Protein AF-A0ABD0QZE1-F1 (afdb_monomer)

Secondary structure (DSSP, 8-state):
------------TTTTSTTHHHHHHHHHHHHHHHHHHHHHHHHHHHHHHHHT-STTEEEE----SS-TTSEEEE-SS---SSS------TT-TT--HHHHHHHHHHHHHHHHHHHHHHHHHHHHHTS-HHHHHHHHHHHHHHHHHHHHHHHHHHHHHHHTTPPP---GGG---SS-SEEEE-HHHHHHHHH-

Foldseek 3Di:
DDDDDDPPPPDDPPVPPPPPVVVVVVVVVVVVLVVLLVLLLQLLVLLLVLQADQFQKKFQADDDPPDRPRIDTHHQHYPPDDDPDDDDDLPDPLDDPLSNLSNVLSVVLNVLLVVLVVLQVVVVVVVNVVVSSVSSSVSSVSSLVSLLSSLVVSVVCQVVQPFGCDDVVVVGHRHGPHMDGGPSSVSSVVSD

Mean predicted aligned error: 11.28 Å

InterPro domains:
  IPR006187 Claudin [PTHR12002] (31-190)

Structure (mmCIF, N/CA/C/O backbone):
data_AF-A0ABD0QZE1-F1
#
_entry.id   AF-A0ABD0QZE1-F1
#
loop_
_atom_site.group_PDB
_atom_site.id
_atom_site.type_symbol
_atom_site.label_atom_id
_atom_site.label_alt_id
_atom_site.label_comp_id
_atom_site.label_asym_id
_atom_site.label_entity_id
_atom_site.label_seq_id
_atom_site.pdbx_PDB_ins_code
_atom_site.Cartn_x
_atom_site.Cartn_y
_atom_site.Cartn_z
_atom_site.occupancy
_atom_site.B_iso_or_equiv
_atom_site.auth_seq_id
_atom_site.auth_comp_id
_atom_site.auth_asym_id
_atom_site.auth_atom_id
_atom_site.pdbx_PDB_model_num
ATOM 1 N N . MET A 1 1 ? 26.764 -14.900 -79.844 1.00 42.25 1 MET A N 1
ATOM 2 C CA . MET A 1 1 ? 27.610 -16.113 -79.789 1.00 42.25 1 MET A CA 1
ATOM 3 C C . MET A 1 1 ? 28.916 -15.641 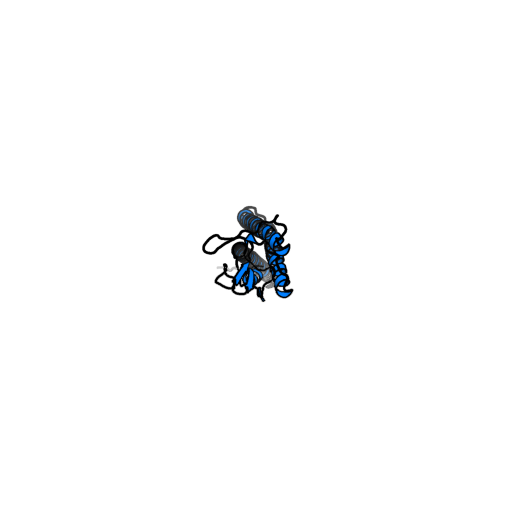-79.173 1.00 42.25 1 MET A C 1
ATOM 5 O O . MET A 1 1 ? 29.541 -14.798 -79.789 1.00 42.25 1 MET A O 1
ATOM 9 N N . THR A 1 2 ? 29.262 -15.891 -77.914 1.00 37.50 2 THR A N 1
ATOM 10 C CA . THR A 1 2 ? 29.256 -17.130 -77.110 1.00 37.50 2 THR A CA 1
ATOM 11 C C . THR A 1 2 ? 29.353 -16.735 -75.622 1.00 37.50 2 THR A C 1
ATOM 13 O O . THR A 1 2 ? 30.141 -15.861 -75.290 1.00 37.50 2 THR A O 1
ATOM 16 N N . ALA A 1 3 ? 28.403 -17.165 -74.789 1.00 35.78 3 ALA A N 1
ATOM 17 C CA . ALA A 1 3 ? 28.548 -18.194 -73.742 1.00 35.78 3 ALA A CA 1
ATOM 18 C C . ALA A 1 3 ? 29.264 -17.731 -72.448 1.00 35.78 3 ALA A C 1
ATOM 20 O O . ALA A 1 3 ? 30.468 -17.501 -72.418 1.00 35.78 3 ALA A O 1
ATOM 21 N N . ILE A 1 4 ? 28.448 -17.629 -71.395 1.00 43.03 4 ILE A N 1
ATOM 22 C CA . ILE A 1 4 ? 28.750 -17.446 -69.968 1.00 43.03 4 ILE A CA 1
ATOM 23 C C . ILE A 1 4 ? 29.384 -18.737 -69.411 1.00 43.03 4 ILE A C 1
ATOM 25 O O . ILE A 1 4 ? 28.916 -19.813 -69.791 1.00 43.03 4 ILE A O 1
ATOM 29 N N . PRO A 1 5 ? 30.331 -18.682 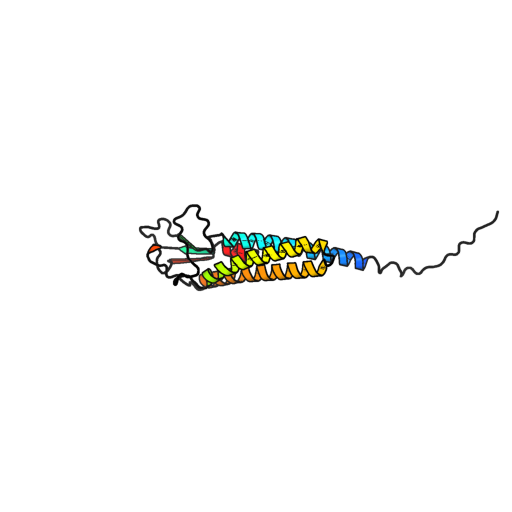-68.459 1.00 46.16 5 PRO A N 1
ATOM 30 C CA . PRO A 1 5 ? 30.454 -19.715 -67.444 1.00 46.16 5 PRO A CA 1
ATOM 31 C C . PRO A 1 5 ? 29.824 -19.217 -66.135 1.00 46.16 5 PRO A C 1
ATOM 33 O O . PRO A 1 5 ? 30.247 -18.209 -65.571 1.00 46.16 5 PRO A O 1
ATOM 36 N N . GLU A 1 6 ? 28.776 -19.908 -65.684 1.00 42.22 6 GLU A N 1
ATOM 37 C CA . GLU A 1 6 ? 28.268 -19.783 -64.321 1.00 42.22 6 GLU A CA 1
ATOM 38 C C . GLU A 1 6 ? 29.286 -20.431 -63.384 1.00 42.22 6 GLU A C 1
ATOM 40 O O . GLU A 1 6 ? 29.500 -21.643 -63.414 1.00 42.22 6 GLU A O 1
ATOM 45 N N . GLU A 1 7 ? 29.940 -19.616 -62.565 1.00 38.19 7 GLU A N 1
ATOM 46 C CA . GLU A 1 7 ? 30.690 -20.100 -61.416 1.00 38.19 7 GLU A CA 1
ATOM 47 C C . GLU A 1 7 ? 29.688 -20.279 -60.267 1.00 38.19 7 GLU A C 1
ATOM 49 O O . GLU A 1 7 ? 29.393 -19.346 -59.518 1.00 38.19 7 GLU A O 1
ATOM 54 N N . GLU A 1 8 ? 29.099 -21.476 -60.161 1.00 40.28 8 GLU A N 1
ATOM 55 C CA . GLU A 1 8 ? 28.385 -21.892 -58.952 1.00 40.28 8 GLU A CA 1
ATOM 56 C C . GLU A 1 8 ? 29.389 -21.988 -57.795 1.00 40.28 8 GLU A C 1
ATOM 58 O O . GLU A 1 8 ? 30.005 -23.024 -57.535 1.00 40.28 8 GLU A O 1
ATOM 63 N N . ILE A 1 9 ? 29.548 -20.887 -57.065 1.00 41.94 9 ILE A N 1
ATOM 64 C CA . ILE A 1 9 ? 30.168 -20.912 -55.746 1.00 41.94 9 ILE A CA 1
ATOM 65 C C . ILE A 1 9 ? 29.153 -21.549 -54.798 1.00 41.94 9 ILE A C 1
ATOM 67 O O . ILE A 1 9 ? 28.213 -20.912 -54.319 1.00 41.94 9 ILE A O 1
ATOM 71 N N . PHE A 1 10 ? 29.359 -22.837 -54.540 1.00 41.88 10 PHE A N 1
ATOM 72 C CA . PHE A 1 10 ? 28.640 -23.630 -53.552 1.00 41.88 10 PHE A CA 1
ATOM 73 C C . PHE A 1 10 ? 28.908 -23.063 -52.143 1.00 41.88 10 PHE A C 1
ATOM 75 O O . PHE A 1 10 ? 29.823 -23.482 -51.434 1.00 41.88 10 PHE A O 1
ATOM 82 N N . ALA A 1 11 ? 28.136 -22.055 -51.733 1.00 44.81 11 ALA A N 1
ATOM 83 C CA . ALA A 1 11 ? 28.169 -21.539 -50.371 1.00 44.81 11 ALA A CA 1
ATOM 84 C C . ALA A 1 11 ? 27.386 -22.496 -49.446 1.00 44.81 11 ALA A C 1
ATOM 86 O O . ALA A 1 11 ? 26.221 -22.797 -49.721 1.00 44.81 11 ALA A O 1
ATOM 87 N N . PRO A 1 12 ? 27.977 -22.990 -48.342 1.00 42.47 12 PRO A N 1
ATOM 88 C CA . PRO A 1 12 ? 27.324 -23.961 -47.473 1.00 42.47 12 PRO A CA 1
ATOM 89 C C . PRO A 1 12 ? 26.062 -23.377 -46.820 1.00 42.47 12 PRO A C 1
ATOM 91 O O . PRO A 1 12 ? 26.073 -22.283 -46.253 1.00 42.47 12 PRO A O 1
ATOM 94 N N . SER A 1 13 ? 24.985 -24.167 -46.819 1.00 49.00 13 SER A N 1
ATOM 95 C CA . SER A 1 13 ? 23.654 -23.893 -46.242 1.00 49.00 13 SER A CA 1
ATOM 96 C C . SER A 1 13 ? 23.627 -23.614 -44.728 1.00 49.00 13 SER A C 1
ATOM 98 O O . SER A 1 13 ? 22.559 -23.471 -44.138 1.00 49.00 13 SER A O 1
ATOM 100 N N . TRP A 1 14 ? 24.786 -23.527 -44.079 1.00 41.75 14 TRP A N 1
ATOM 101 C CA . TRP A 1 14 ? 24.941 -23.409 -42.630 1.00 41.75 14 TRP A CA 1
ATOM 102 C C . TRP A 1 14 ? 25.104 -21.963 -42.140 1.00 41.75 14 TRP A C 1
ATOM 104 O O . TRP A 1 14 ? 25.041 -21.715 -40.941 1.00 41.75 14 TRP A O 1
ATOM 114 N N . CYS A 1 15 ? 25.235 -20.983 -43.041 1.00 42.41 15 CYS A N 1
ATOM 115 C CA . CYS A 1 15 ? 25.424 -19.573 -42.667 1.00 42.41 15 CYS A CA 1
ATOM 116 C C . CYS A 1 15 ? 24.119 -18.746 -42.616 1.00 42.41 15 CYS A C 1
ATOM 118 O O . CYS A 1 15 ? 24.154 -17.519 -42.661 1.00 42.41 15 CYS A O 1
ATOM 120 N N . ARG A 1 16 ? 22.945 -19.394 -42.529 1.00 41.44 16 ARG A N 1
ATOM 121 C CA . ARG A 1 16 ? 21.631 -18.714 -42.455 1.00 41.44 16 ARG A CA 1
ATOM 122 C C . ARG A 1 16 ? 20.780 -19.125 -41.241 1.00 41.44 16 ARG A C 1
ATOM 124 O O . ARG A 1 16 ? 19.561 -19.022 -41.293 1.00 41.44 16 ARG A O 1
ATOM 131 N N . VAL A 1 17 ? 21.397 -19.575 -40.141 1.00 43.81 17 VAL A N 1
ATOM 132 C CA . VAL A 1 17 ? 20.661 -19.961 -38.910 1.00 43.81 17 VAL A CA 1
ATOM 133 C C . VAL A 1 17 ? 20.998 -19.088 -37.683 1.00 43.81 17 VAL A C 1
ATOM 135 O O . VAL A 1 17 ? 20.207 -19.029 -36.748 1.00 43.81 17 VAL A O 1
ATOM 138 N N . SER A 1 18 ? 22.075 -18.293 -37.687 1.00 42.44 18 SER A N 1
ATOM 139 C CA . SER A 1 18 ? 22.465 -17.505 -36.493 1.00 42.44 18 SER A CA 1
ATOM 140 C C . SER A 1 18 ? 21.881 -16.089 -36.374 1.00 42.44 18 SER A C 1
ATOM 142 O O . SER A 1 18 ? 22.012 -15.491 -35.311 1.00 42.44 18 SER A O 1
ATOM 144 N N . ALA A 1 19 ? 21.224 -15.533 -37.398 1.00 46.94 19 ALA A N 1
ATOM 145 C CA . ALA A 1 19 ? 20.760 -14.133 -37.364 1.00 46.94 19 ALA A CA 1
ATOM 146 C C . ALA A 1 19 ? 19.292 -13.938 -36.924 1.00 46.94 19 ALA A C 1
ATOM 148 O O . ALA A 1 19 ? 18.913 -12.832 -36.547 1.00 46.94 19 ALA A O 1
ATOM 149 N N . VAL A 1 20 ? 18.463 -14.990 -36.934 1.00 51.91 20 VAL A N 1
ATOM 150 C CA . VAL A 1 20 ? 17.016 -14.880 -36.635 1.00 51.91 20 VAL A CA 1
ATOM 151 C C . VAL A 1 20 ? 16.714 -15.026 -35.133 1.00 51.91 20 VAL A C 1
ATOM 153 O O . VAL A 1 20 ? 15.868 -14.316 -34.595 1.00 51.91 20 VAL A O 1
ATOM 156 N N . LEU A 1 21 ? 17.458 -15.882 -34.427 1.00 52.06 21 LEU A N 1
ATOM 157 C CA . LEU A 1 21 ? 17.342 -16.096 -32.977 1.00 52.06 21 LEU A CA 1
ATOM 158 C C . LEU A 1 21 ? 17.678 -14.862 -32.100 1.00 52.06 21 LEU A C 1
ATOM 160 O O . LEU A 1 21 ? 16.920 -14.594 -31.167 1.00 52.06 21 LEU A O 1
ATOM 164 N N . PRO A 1 22 ? 18.746 -14.074 -32.357 1.00 58.81 22 PRO A N 1
ATOM 165 C CA . PRO A 1 22 ? 19.097 -12.944 -31.490 1.00 58.81 22 PRO A CA 1
ATOM 166 C C . PRO A 1 22 ? 18.108 -11.774 -31.582 1.00 58.81 22 PRO A C 1
ATOM 168 O O . PRO A 1 22 ? 17.794 -11.167 -30.562 1.00 58.81 22 PRO A O 1
ATOM 171 N N . MET A 1 23 ? 17.566 -11.478 -32.769 1.00 61.06 23 MET A N 1
ATOM 172 C CA . MET A 1 23 ? 16.568 -10.410 -32.953 1.00 61.06 23 MET A CA 1
ATOM 173 C C . MET A 1 23 ? 15.232 -10.750 -32.276 1.00 61.06 23 MET A C 1
ATOM 175 O O . MET A 1 23 ? 14.657 -9.896 -31.604 1.00 61.06 23 MET A O 1
ATOM 179 N N . ALA A 1 24 ? 14.769 -12.001 -32.381 1.00 64.62 24 ALA A N 1
ATOM 180 C CA . ALA A 1 24 ? 13.547 -12.455 -31.713 1.00 64.62 24 ALA A CA 1
ATOM 181 C C . ALA A 1 24 ? 13.681 -12.446 -30.179 1.00 64.62 24 ALA A C 1
ATOM 183 O O . ALA A 1 24 ? 12.767 -12.013 -29.480 1.00 64.62 24 ALA A O 1
ATOM 184 N N . TYR A 1 25 ? 14.839 -12.856 -29.648 1.00 61.66 25 TYR A N 1
ATOM 185 C CA . TYR A 1 25 ? 15.128 -12.803 -28.211 1.00 61.66 25 TYR A CA 1
ATOM 186 C C . TYR A 1 25 ? 15.167 -11.363 -27.677 1.00 61.66 25 TYR A C 1
ATOM 188 O O . TYR A 1 25 ? 14.606 -11.065 -26.621 1.00 61.66 25 TYR A O 1
ATOM 196 N N . LEU A 1 26 ? 15.787 -10.446 -28.427 1.00 61.19 26 LEU A N 1
ATOM 197 C CA . LEU A 1 26 ? 15.820 -9.027 -28.081 1.00 61.19 26 LEU A CA 1
ATOM 198 C C . LEU A 1 26 ? 14.415 -8.415 -28.088 1.00 61.19 26 LEU A C 1
ATOM 200 O O . LEU A 1 26 ? 14.048 -7.775 -27.103 1.00 61.19 26 LEU A O 1
ATOM 204 N N . ALA A 1 27 ? 13.614 -8.673 -29.126 1.00 64.12 27 ALA A N 1
ATOM 205 C CA . ALA A 1 27 ? 12.226 -8.220 -29.196 1.00 64.12 27 ALA A CA 1
ATOM 206 C C . ALA A 1 27 ? 11.406 -8.745 -28.005 1.00 64.12 27 ALA A C 1
ATOM 208 O O . ALA A 1 27 ? 10.794 -7.960 -27.282 1.00 64.12 27 ALA A O 1
ATOM 209 N N . GLN A 1 28 ? 11.485 -10.048 -27.716 1.00 72.50 28 GLN A N 1
ATOM 210 C CA . GLN A 1 28 ? 10.784 -10.661 -26.586 1.00 72.50 28 GLN A CA 1
ATOM 211 C C . GLN A 1 28 ? 11.183 -10.040 -25.238 1.00 72.50 28 GLN A C 1
ATOM 213 O O . GLN A 1 28 ? 10.325 -9.793 -24.391 1.00 72.50 28 GLN A O 1
ATOM 218 N N . SER A 1 29 ? 12.471 -9.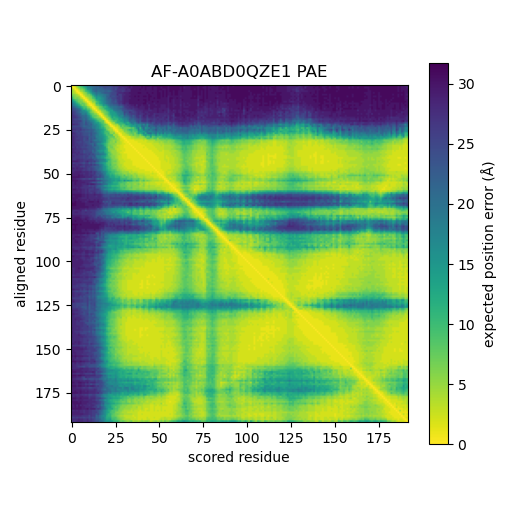747 -25.039 1.00 72.81 29 SER A N 1
ATOM 219 C CA . SER A 1 29 ? 12.959 -9.130 -23.800 1.00 72.81 29 SER A CA 1
ATOM 220 C C . SER A 1 29 ? 12.434 -7.704 -23.596 1.00 72.81 29 SER A C 1
ATOM 222 O O . SER A 1 29 ? 12.090 -7.335 -22.475 1.00 72.81 29 SER A O 1
ATOM 224 N N . VAL A 1 30 ? 12.305 -6.924 -24.673 1.00 74.94 30 VAL A N 1
ATOM 225 C CA . VAL A 1 30 ? 11.763 -5.558 -24.629 1.00 74.94 30 VAL A CA 1
ATOM 226 C C . VAL A 1 30 ? 10.260 -5.583 -24.351 1.00 74.94 30 VAL A C 1
ATOM 228 O O . VAL A 1 30 ? 9.782 -4.810 -23.523 1.00 74.94 30 VAL A O 1
ATOM 231 N N . HIS A 1 31 ? 9.517 -6.509 -24.966 1.00 82.69 31 HIS A N 1
ATOM 232 C CA . HIS A 1 31 ? 8.086 -6.678 -24.696 1.00 82.69 31 HIS A CA 1
ATOM 233 C C . HIS A 1 31 ? 7.809 -7.055 -23.236 1.00 82.69 31 HIS A C 1
ATOM 235 O O . HIS A 1 31 ? 6.890 -6.508 -22.632 1.00 82.69 31 HIS A O 1
ATOM 241 N N . LEU A 1 32 ? 8.623 -7.938 -22.649 1.00 86.69 32 LEU A N 1
ATOM 242 C CA . LEU A 1 32 ? 8.503 -8.316 -21.238 1.00 86.69 32 LEU A CA 1
ATOM 243 C C . LEU A 1 32 ? 8.856 -7.162 -20.288 1.00 86.69 32 LEU A C 1
ATOM 245 O O . LEU A 1 32 ? 8.149 -6.960 -19.305 1.00 86.69 32 LEU A O 1
ATOM 249 N N . GLN A 1 33 ? 9.904 -6.384 -20.580 1.00 87.50 33 GLN A N 1
ATOM 250 C CA . GLN A 1 33 ? 10.266 -5.202 -19.782 1.00 87.50 33 GLN A CA 1
ATOM 251 C C . GLN A 1 33 ? 9.157 -4.148 -19.800 1.00 87.50 33 GLN A C 1
ATOM 253 O O . GLN A 1 33 ? 8.791 -3.615 -18.755 1.00 87.50 33 GLN A O 1
ATOM 258 N N . PHE A 1 34 ? 8.581 -3.895 -20.976 1.00 86.69 34 PHE A N 1
ATOM 259 C CA . PHE A 1 34 ? 7.459 -2.977 -21.117 1.00 86.69 34 PHE A CA 1
ATOM 260 C C . PHE A 1 34 ? 6.206 -3.486 -20.394 1.00 86.69 34 PHE A C 1
ATOM 262 O O . PHE A 1 34 ? 5.575 -2.729 -19.661 1.00 86.69 34 PHE A O 1
ATOM 269 N N . ALA A 1 35 ? 5.870 -4.772 -20.533 1.00 91.12 35 ALA A N 1
ATOM 270 C CA . ALA A 1 35 ? 4.753 -5.375 -19.809 1.00 91.12 35 ALA A CA 1
ATOM 271 C C . ALA A 1 35 ? 4.939 -5.265 -18.286 1.00 91.12 35 ALA A C 1
ATOM 273 O O . ALA A 1 35 ? 4.009 -4.878 -17.585 1.00 91.12 35 ALA A O 1
ATOM 274 N N . GLY A 1 36 ? 6.149 -5.529 -17.783 1.00 91.62 36 GLY A N 1
ATOM 275 C CA . GLY A 1 36 ? 6.488 -5.349 -16.371 1.00 91.62 36 GLY A CA 1
ATOM 276 C C . GLY A 1 36 ? 6.331 -3.902 -15.903 1.00 91.62 36 GLY A C 1
ATOM 277 O O . GLY A 1 36 ? 5.803 -3.668 -14.820 1.00 91.62 36 GLY A O 1
ATOM 278 N N . LEU A 1 37 ? 6.711 -2.927 -16.734 1.00 91.38 37 LEU A N 1
ATOM 279 C CA . LEU A 1 37 ? 6.516 -1.509 -16.438 1.00 91.38 37 LEU A CA 1
ATOM 280 C C . LEU A 1 37 ? 5.030 -1.143 -16.321 1.00 91.38 37 LEU A C 1
ATOM 282 O O . LEU A 1 37 ? 4.631 -0.470 -15.376 1.00 91.38 37 LEU A O 1
ATOM 286 N N . VAL A 1 38 ? 4.208 -1.604 -17.269 1.00 94.12 38 VAL A N 1
ATOM 287 C CA . VAL A 1 38 ? 2.758 -1.364 -17.260 1.00 94.12 38 VAL A CA 1
ATOM 288 C C . VAL A 1 38 ? 2.118 -1.995 -16.026 1.00 94.12 38 VAL A C 1
ATOM 290 O O . VAL A 1 38 ? 1.317 -1.344 -15.360 1.00 94.12 38 VAL A O 1
ATOM 293 N N . LEU A 1 39 ? 2.498 -3.228 -15.681 1.00 95.00 39 LEU A N 1
ATOM 294 C CA . LEU A 1 39 ? 2.019 -3.895 -14.470 1.00 95.00 39 LEU A CA 1
ATOM 295 C C . LEU A 1 39 ? 2.435 -3.136 -13.204 1.00 95.00 39 LEU A C 1
ATOM 297 O O . LEU A 1 39 ? 1.589 -2.895 -12.349 1.00 95.00 39 LEU A O 1
ATOM 301 N N . GLY A 1 40 ? 3.694 -2.699 -13.112 1.00 95.12 40 GLY A N 1
ATOM 302 C CA . GLY A 1 40 ? 4.182 -1.890 -11.992 1.00 95.12 40 GLY A CA 1
ATOM 303 C C . GLY A 1 40 ? 3.433 -0.564 -11.854 1.00 95.12 40 GLY A C 1
ATOM 304 O O . GLY A 1 40 ? 3.043 -0.182 -10.752 1.00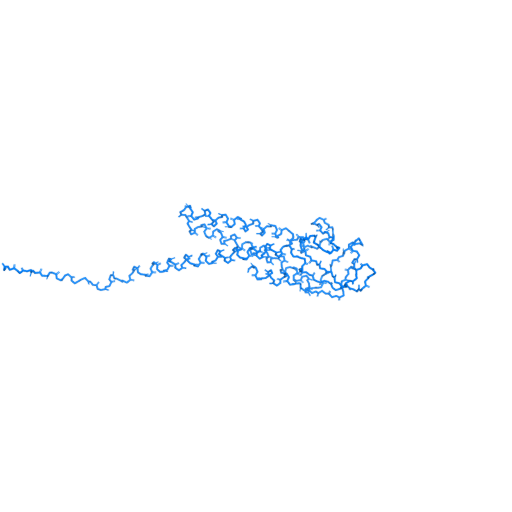 95.12 40 GLY A O 1
ATOM 305 N N . PHE A 1 41 ? 3.152 0.111 -12.971 1.00 96.00 41 PHE A N 1
ATOM 306 C CA . PHE A 1 41 ? 2.353 1.334 -12.982 1.00 96.00 41 PHE A CA 1
ATOM 307 C C . PHE A 1 41 ? 0.919 1.097 -12.497 1.00 96.00 41 PHE A C 1
ATOM 309 O O . PHE A 1 41 ? 0.433 1.836 -11.644 1.00 96.00 41 PHE A O 1
ATOM 316 N N . VAL A 1 42 ? 0.251 0.053 -12.998 1.00 96.62 42 VAL A N 1
ATOM 317 C CA . VAL A 1 42 ? -1.107 -0.310 -12.568 1.00 96.62 42 VAL A CA 1
ATOM 318 C C . VAL A 1 42 ? -1.130 -0.659 -11.079 1.00 96.62 42 VAL A C 1
ATOM 320 O O . VAL A 1 42 ? -1.960 -0.118 -10.351 1.00 96.62 42 VAL A O 1
ATOM 323 N N . GLY A 1 43 ? -0.194 -1.490 -10.610 1.00 95.50 43 GLY A N 1
ATOM 324 C CA . GLY A 1 43 ? -0.057 -1.838 -9.193 1.00 95.50 43 GLY A CA 1
ATOM 325 C C . GLY A 1 43 ? 0.138 -0.603 -8.315 1.00 95.50 43 GLY A C 1
ATOM 326 O O . GLY A 1 43 ? -0.557 -0.434 -7.317 1.00 95.50 43 GLY A O 1
ATOM 327 N N . TRP A 1 44 ? 0.982 0.338 -8.744 1.00 96.50 44 TRP A N 1
ATOM 328 C CA . TRP A 1 44 ? 1.187 1.605 -8.042 1.00 96.50 44 TRP A CA 1
ATOM 329 C C . TRP A 1 44 ? -0.079 2.473 -7.954 1.00 96.50 44 TRP A C 1
ATOM 331 O O . TRP A 1 44 ? -0.350 3.051 -6.898 1.00 96.50 44 TRP A O 1
ATOM 341 N N . ILE A 1 45 ? -0.882 2.556 -9.021 1.00 95.56 45 ILE A N 1
ATOM 342 C CA . ILE A 1 45 ? -2.159 3.292 -9.003 1.00 95.56 45 ILE A CA 1
ATOM 343 C C . ILE A 1 45 ? -3.151 2.644 -8.034 1.00 95.56 45 ILE A C 1
ATOM 345 O O . ILE A 1 45 ? -3.807 3.348 -7.258 1.00 95.56 45 ILE A O 1
ATOM 349 N N . ILE A 1 46 ? -3.243 1.312 -8.045 1.00 94.25 46 ILE A N 1
ATOM 350 C CA . ILE A 1 46 ? -4.100 0.570 -7.118 1.00 94.25 46 ILE A CA 1
ATOM 351 C C . ILE A 1 46 ? -3.629 0.820 -5.676 1.00 94.25 46 ILE A C 1
ATOM 353 O O . ILE A 1 46 ? -4.431 1.251 -4.850 1.00 94.25 46 ILE A O 1
ATOM 357 N N . ALA A 1 47 ? -2.331 0.657 -5.393 1.00 92.44 47 ALA A N 1
ATOM 358 C CA . ALA A 1 47 ? -1.728 0.897 -4.078 1.00 92.44 47 ALA A CA 1
ATOM 359 C C . ALA A 1 47 ? -1.981 2.329 -3.570 1.00 92.44 47 ALA A C 1
ATOM 361 O O . ALA A 1 47 ? -2.352 2.533 -2.413 1.00 92.44 47 ALA A O 1
ATOM 362 N N . SER A 1 48 ? -1.852 3.322 -4.456 1.00 91.88 48 SER A N 1
ATOM 363 C CA . SER A 1 48 ? -2.146 4.726 -4.146 1.00 91.88 48 SER A CA 1
ATOM 364 C C . SER A 1 48 ? -3.622 4.932 -3.799 1.00 91.88 48 SER A C 1
ATOM 366 O O . SER A 1 48 ? -3.934 5.627 -2.836 1.00 91.88 48 SER A O 1
ATOM 368 N N . SER A 1 49 ? -4.534 4.294 -4.533 1.00 90.31 49 SER A N 1
ATOM 369 C CA . SER A 1 49 ? -5.979 4.390 -4.286 1.00 90.31 49 SER A CA 1
ATOM 370 C C . SER A 1 49 ? -6.373 3.790 -2.930 1.00 90.31 49 SER A C 1
ATOM 372 O O . SER A 1 49 ? -7.141 4.401 -2.191 1.00 90.31 49 SER A O 1
ATOM 374 N N . ILE A 1 50 ? -5.800 2.639 -2.557 1.00 88.38 50 ILE A N 1
ATOM 375 C CA . ILE A 1 50 ? -6.097 1.967 -1.279 1.00 88.38 50 ILE A CA 1
ATOM 376 C C . ILE A 1 50 ? -5.683 2.817 -0.074 1.00 88.38 50 ILE A C 1
ATOM 378 O O . ILE A 1 50 ? -6.358 2.781 0.954 1.00 88.38 50 ILE A O 1
ATOM 382 N N . SER A 1 51 ? -4.619 3.621 -0.194 1.00 84.62 51 SER A N 1
ATOM 383 C CA . SER A 1 51 ? -4.202 4.536 0.879 1.00 84.62 51 SER A CA 1
ATOM 384 C C . SER A 1 51 ? -5.310 5.507 1.311 1.00 84.62 51 SER A C 1
ATOM 386 O O . SER A 1 51 ? -5.369 5.880 2.480 1.00 84.62 51 SER A O 1
ATOM 388 N N . GLY A 1 52 ? -6.211 5.867 0.388 1.00 79.12 52 GLY A N 1
ATOM 389 C CA . GLY A 1 52 ? -7.360 6.742 0.632 1.00 79.12 52 GLY A CA 1
ATOM 390 C C . GLY A 1 52 ? -8.649 6.010 1.012 1.00 79.12 52 GLY A C 1
ATOM 391 O O . GLY A 1 52 ? -9.677 6.659 1.184 1.00 79.12 52 GLY A O 1
ATOM 392 N N . MET A 1 53 ? -8.626 4.678 1.113 1.00 81.69 53 MET A N 1
ATOM 393 C CA . MET A 1 53 ? -9.781 3.888 1.535 1.00 81.69 53 MET A CA 1
ATOM 394 C C . MET A 1 53 ? -9.856 3.805 3.064 1.00 81.69 53 MET A C 1
ATOM 396 O O . MET A 1 53 ? -8.858 3.567 3.746 1.00 81.69 53 MET A O 1
ATOM 400 N N . ASN A 1 54 ? -11.070 3.928 3.596 1.00 78.56 54 ASN A N 1
ATOM 401 C CA . ASN A 1 54 ? -11.411 3.709 5.003 1.00 78.56 54 ASN A CA 1
ATOM 402 C C . ASN A 1 54 ? -11.688 2.224 5.335 1.00 78.56 54 ASN A C 1
ATOM 404 O O . ASN A 1 54 ? -11.607 1.833 6.496 1.00 78.56 54 ASN A O 1
ATOM 408 N N . ASP A 1 55 ? -11.924 1.379 4.327 1.00 83.38 55 ASP A N 1
ATOM 409 C CA . ASP A 1 55 ? -12.318 -0.032 4.488 1.00 83.38 55 ASP A CA 1
ATOM 410 C C . ASP A 1 55 ? -11.132 -1.003 4.641 1.00 83.38 55 ASP A C 1
ATOM 412 O O . ASP A 1 55 ? -11.054 -2.033 3.961 1.00 83.38 55 ASP A O 1
ATOM 416 N N . TRP A 1 56 ? -10.171 -0.691 5.513 1.00 86.38 56 TRP A N 1
ATOM 417 C CA . TRP A 1 56 ? -9.061 -1.609 5.815 1.00 86.38 56 TRP A CA 1
ATOM 418 C C . TRP A 1 56 ? -9.438 -2.595 6.920 1.00 86.38 56 TRP A C 1
ATOM 420 O O . TRP A 1 56 ? -9.117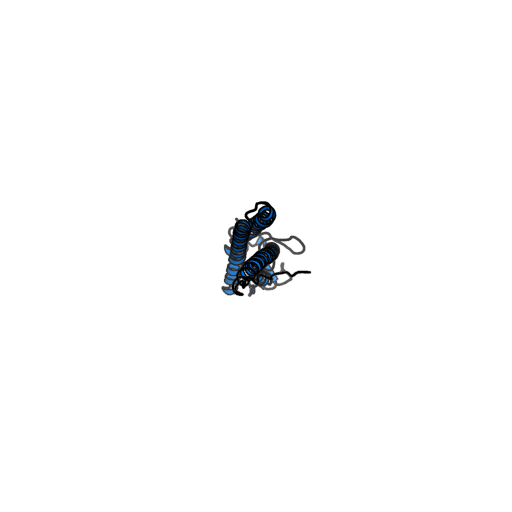 -3.785 6.850 1.00 86.38 56 TRP A O 1
ATOM 430 N N . ARG A 1 57 ? -10.141 -2.107 7.943 1.00 86.12 57 ARG A N 1
ATOM 431 C CA . ARG A 1 57 ? -10.597 -2.902 9.080 1.00 86.12 57 ARG A CA 1
ATOM 432 C C . ARG A 1 57 ? -12.020 -2.511 9.459 1.00 86.12 57 ARG A C 1
ATOM 434 O O . ARG A 1 57 ? -12.308 -1.333 9.649 1.00 86.12 57 ARG A O 1
ATOM 441 N N . ILE A 1 58 ? -12.875 -3.520 9.600 1.00 86.75 58 ILE A N 1
ATOM 442 C CA . ILE A 1 58 ? -14.285 -3.368 9.964 1.00 86.75 58 ILE A CA 1
ATOM 443 C C . ILE A 1 58 ? -14.454 -3.801 11.414 1.00 86.75 58 ILE A C 1
ATOM 445 O O . ILE A 1 58 ? -14.068 -4.912 11.789 1.00 86.75 58 ILE A O 1
ATOM 449 N N . TRP A 1 59 ? -15.022 -2.926 12.233 1.00 86.44 59 TRP A N 1
ATOM 450 C CA . TRP A 1 59 ? -15.360 -3.192 13.625 1.00 86.44 59 TRP A CA 1
ATOM 451 C C . TRP A 1 59 ? -16.871 -3.232 13.797 1.00 86.44 59 TRP A C 1
ATOM 453 O O . TRP A 1 59 ? -17.563 -2.273 13.469 1.00 86.44 59 TRP A O 1
ATOM 463 N N . TYR A 1 60 ? -17.370 -4.327 14.362 1.00 83.25 60 TYR A N 1
ATOM 464 C CA . TYR A 1 60 ? -18.764 -4.460 14.764 1.00 83.25 60 TYR A CA 1
ATOM 465 C C . TYR A 1 60 ? -18.905 -4.001 16.213 1.00 83.25 60 TYR A C 1
ATOM 467 O O . TYR A 1 60 ? -18.229 -4.516 17.109 1.00 83.25 60 TYR A O 1
ATOM 475 N N . VAL A 1 61 ? -19.772 -3.023 16.436 1.00 79.50 61 VAL A N 1
ATOM 476 C CA . VAL A 1 61 ? -19.985 -2.349 17.717 1.00 79.50 61 VAL A CA 1
ATOM 477 C C . VAL A 1 61 ? -21.441 -2.548 18.129 1.00 79.50 61 VAL A C 1
ATOM 479 O O . VAL A 1 61 ? -22.342 -2.430 17.302 1.00 79.50 61 VAL A O 1
ATOM 482 N N . ASP A 1 62 ? -21.685 -2.853 19.404 1.00 70.06 62 ASP A N 1
ATOM 483 C CA . ASP A 1 62 ? -23.053 -2.896 19.927 1.00 70.06 62 ASP A CA 1
ATOM 484 C C . ASP A 1 62 ? -23.712 -1.518 19.820 1.00 70.06 62 ASP A C 1
ATOM 486 O O . ASP A 1 62 ? -23.049 -0.493 19.973 1.00 70.06 62 ASP A O 1
ATOM 490 N N . ASN A 1 63 ? -25.023 -1.482 19.573 1.00 60.56 63 ASN A N 1
ATOM 491 C CA . ASN A 1 63 ? -25.765 -0.228 19.435 1.00 60.56 63 ASN A CA 1
ATOM 492 C C . ASN A 1 63 ? -25.573 0.663 20.672 1.00 60.56 63 ASN A C 1
ATOM 494 O O . ASN A 1 63 ? -26.135 0.405 21.738 1.00 60.56 63 ASN A O 1
ATOM 498 N N . GLN A 1 64 ? -24.805 1.738 20.504 1.00 58.16 64 GLN A N 1
ATOM 499 C CA . GLN A 1 64 ? -24.657 2.799 21.491 1.00 58.16 64 GLN A CA 1
ATOM 500 C C . GLN A 1 64 ? -25.530 3.993 21.106 1.00 58.16 64 GLN A C 1
ATOM 502 O O . GLN A 1 64 ? -25.899 4.179 19.949 1.00 58.16 64 GLN A O 1
ATOM 507 N N . THR A 1 65 ? -25.851 4.833 22.085 1.00 53.06 65 THR A N 1
ATOM 508 C CA . THR A 1 65 ? -26.783 5.963 21.938 1.00 53.06 65 THR A CA 1
ATOM 509 C C . THR A 1 65 ? -26.353 7.016 20.908 1.00 53.06 65 THR A C 1
ATOM 511 O O . THR A 1 65 ? -27.197 7.797 20.475 1.00 53.06 65 THR A O 1
ATOM 514 N N . VAL A 1 66 ? -25.074 7.040 20.504 1.00 54.19 66 VAL A N 1
ATOM 515 C CA . VAL A 1 66 ? -24.493 8.034 19.579 1.00 54.19 66 VAL A CA 1
ATOM 516 C C . VAL A 1 66 ? -24.136 7.446 18.201 1.00 54.19 66 VAL A C 1
ATOM 518 O O . VAL A 1 66 ? -24.243 8.155 17.204 1.00 54.19 66 VAL A O 1
ATOM 521 N N . VAL A 1 67 ? -23.781 6.157 18.100 1.00 56.47 67 VAL A N 1
ATOM 522 C CA . VAL A 1 67 ? -23.420 5.494 16.827 1.00 56.47 67 VAL A CA 1
ATOM 523 C C . VAL A 1 67 ? -24.567 4.587 16.384 1.00 56.47 67 VAL A C 1
ATOM 525 O O . VAL A 1 67 ? -24.689 3.448 16.827 1.00 56.47 67 VAL A O 1
ATOM 528 N N . THR A 1 68 ? -25.425 5.089 15.497 1.00 50.16 68 THR A N 1
ATOM 529 C CA . THR A 1 68 ? -26.694 4.435 15.115 1.00 50.16 68 THR A CA 1
ATOM 530 C C . THR A 1 68 ? -26.558 3.329 14.052 1.00 50.16 68 THR A C 1
ATOM 532 O O . THR A 1 68 ? -27.558 2.920 13.469 1.00 50.16 68 THR A O 1
ATOM 535 N N . GLY A 1 69 ? -25.341 2.844 13.778 1.00 56.47 69 GLY A N 1
ATOM 536 C CA . GLY A 1 69 ? -25.064 1.892 12.689 1.00 56.47 69 GLY A CA 1
ATOM 537 C C . GLY A 1 69 ? -24.362 0.594 13.095 1.00 56.47 69 GLY A C 1
ATOM 538 O O . GLY A 1 69 ? -24.259 -0.306 12.267 1.00 56.47 69 GLY A O 1
ATOM 539 N N . GLY A 1 70 ? -23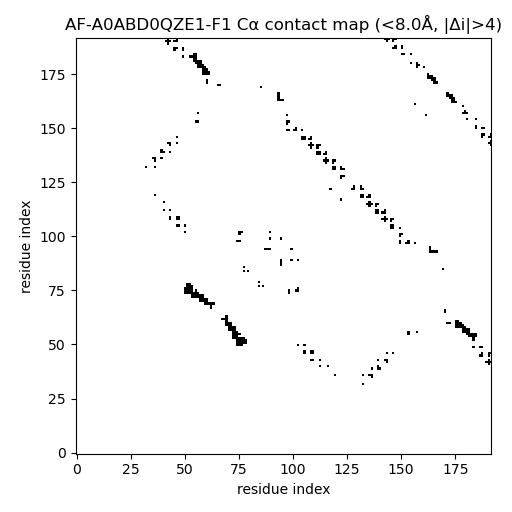.867 0.483 14.334 1.00 67.88 70 GLY A N 1
ATOM 540 C CA . GLY A 1 70 ? -23.174 -0.715 14.833 1.00 67.88 70 GLY A CA 1
ATOM 541 C C . GLY A 1 70 ? -21.909 -1.130 14.062 1.00 67.88 70 GLY A C 1
ATOM 542 O O . GLY A 1 70 ? -21.410 -2.239 14.248 1.00 67.88 70 GLY A O 1
ATOM 543 N N . LEU A 1 71 ? -21.386 -0.262 13.191 1.00 73.88 71 LEU A N 1
ATOM 544 C CA . LEU A 1 71 ? -20.206 -0.498 12.362 1.00 73.88 71 LEU A CA 1
ATOM 545 C C . LEU A 1 71 ? -19.262 0.698 12.460 1.00 73.88 71 LEU A C 1
ATOM 547 O O . LEU A 1 71 ? -19.697 1.845 12.373 1.00 73.88 71 LEU A O 1
ATOM 551 N N . ALA A 1 72 ? -17.974 0.417 12.624 1.00 76.69 72 ALA A N 1
ATOM 552 C CA . ALA A 1 72 ? -16.905 1.400 12.568 1.00 76.69 72 ALA A CA 1
ATOM 553 C C . ALA A 1 72 ? -15.853 0.955 11.547 1.00 76.69 72 ALA A C 1
ATOM 555 O O . ALA A 1 72 ? -15.359 -0.175 11.593 1.00 76.69 72 ALA A O 1
ATOM 556 N N . TRP A 1 73 ? -15.514 1.856 10.629 1.00 79.12 73 TRP A N 1
ATOM 557 C CA . TRP A 1 73 ? -14.538 1.630 9.567 1.00 79.12 73 TRP A CA 1
ATOM 558 C C . TRP A 1 73 ? -13.239 2.341 9.928 1.00 79.12 73 TRP A C 1
ATOM 560 O O . TRP A 1 73 ? -13.239 3.535 10.228 1.00 79.12 73 TRP A O 1
ATOM 570 N N . VAL A 1 74 ? -12.130 1.604 9.930 1.00 76.44 74 VAL A N 1
ATOM 571 C CA . VAL A 1 74 ? -10.807 2.150 10.248 1.00 76.44 74 VAL A CA 1
ATOM 572 C C . VAL A 1 74 ? -9.906 2.007 9.030 1.00 76.44 74 VAL A C 1
ATOM 574 O O . VAL A 1 74 ? -9.653 0.888 8.578 1.00 76.44 74 VAL A O 1
ATOM 577 N N . GLY A 1 75 ? -9.382 3.135 8.545 1.00 75.75 75 GLY A N 1
ATOM 578 C CA . GLY A 1 75 ? -8.411 3.195 7.452 1.00 75.75 75 GLY A CA 1
ATOM 579 C C . GLY A 1 75 ? -7.312 4.227 7.682 1.00 75.75 75 GLY A C 1
ATOM 580 O O . GLY A 1 75 ? -7.162 4.761 8.781 1.00 75.75 75 GLY A O 1
ATOM 581 N N . VAL A 1 76 ? -6.506 4.461 6.645 1.00 71.75 76 VAL A N 1
ATOM 582 C CA . VAL A 1 76 ? -5.215 5.163 6.759 1.00 71.75 76 VAL A CA 1
ATOM 583 C C . VAL A 1 76 ? -5.351 6.667 6.523 1.00 71.75 76 VAL A C 1
ATOM 585 O O . VAL A 1 76 ? -4.869 7.455 7.336 1.00 71.75 76 VAL A O 1
ATOM 588 N N . HIS A 1 77 ? -6.031 7.070 5.444 1.00 66.25 77 HIS A N 1
ATOM 589 C CA . HIS A 1 77 ? -6.367 8.464 5.156 1.00 66.25 77 HIS A CA 1
ATOM 590 C C . HIS A 1 77 ? -7.872 8.645 4.989 1.00 66.25 77 HIS A C 1
ATOM 592 O O . HIS A 1 77 ? -8.552 7.825 4.378 1.00 66.25 77 HIS A O 1
ATOM 598 N N . ILE A 1 78 ? -8.383 9.751 5.528 1.00 56.88 78 ILE A N 1
ATOM 599 C CA . ILE A 1 78 ? -9.806 10.081 5.504 1.00 56.88 78 ILE A CA 1
ATOM 600 C C . ILE A 1 78 ? -10.080 10.965 4.291 1.00 56.88 78 ILE A C 1
ATOM 602 O O . ILE A 1 78 ? -9.620 12.107 4.237 1.00 56.88 78 ILE A O 1
ATOM 606 N N . LEU A 1 79 ? -10.854 10.451 3.335 1.00 50.66 79 LEU A N 1
ATOM 607 C CA . LEU A 1 79 ? -11.589 11.298 2.402 1.00 50.66 79 LEU A CA 1
ATOM 608 C C . LEU A 1 79 ? -12.897 11.711 3.094 1.00 50.66 79 LEU A C 1
ATOM 610 O O . LEU A 1 79 ? -13.774 10.887 3.341 1.00 50.66 79 LEU A O 1
ATOM 614 N N . ASP A 1 80 ? -12.982 12.986 3.457 1.00 48.62 80 ASP A N 1
ATOM 615 C CA . ASP A 1 80 ? -13.961 13.578 4.379 1.00 48.62 80 ASP A CA 1
ATOM 616 C C . ASP A 1 80 ? -15.363 13.759 3.766 1.00 48.62 80 ASP A C 1
ATOM 618 O O . ASP A 1 80 ? -15.900 14.862 3.704 1.00 48.62 80 ASP A O 1
ATOM 622 N N . SER A 1 81 ? -15.935 12.700 3.187 1.00 48.31 81 SER A N 1
ATOM 623 C CA . SER A 1 81 ? -17.071 12.894 2.287 1.00 48.31 81 SER A CA 1
ATOM 624 C C . SER A 1 81 ? -18.452 12.783 2.928 1.00 48.31 81 SER A C 1
ATOM 626 O O . SER A 1 81 ? -19.323 13.488 2.430 1.00 48.31 81 SER A O 1
ATOM 628 N N . THR A 1 82 ? -18.731 11.935 3.931 1.00 47.59 82 THR A N 1
ATOM 629 C CA . THR A 1 82 ? -20.149 11.702 4.323 1.00 47.59 82 THR A CA 1
ATOM 630 C C . THR A 1 82 ? -20.455 11.109 5.715 1.00 47.59 82 THR A C 1
ATOM 632 O O . THR A 1 82 ? -21.634 10.961 6.033 1.00 47.59 82 THR A O 1
ATOM 635 N N . GLU A 1 83 ? -19.485 10.827 6.590 1.00 54.25 83 GLU A N 1
ATOM 636 C CA . GLU A 1 83 ? -19.745 10.222 7.917 1.00 54.25 83 GLU A CA 1
ATOM 637 C C . GLU A 1 83 ? -19.121 11.050 9.057 1.00 54.25 83 GLU A C 1
ATOM 639 O O . GLU A 1 83 ? -18.363 11.982 8.796 1.00 54.25 83 GLU A O 1
ATOM 644 N N . ILE A 1 84 ? -19.457 10.762 10.326 1.00 62.47 84 ILE A N 1
ATOM 645 C CA . ILE A 1 84 ? -18.804 11.376 11.501 1.00 62.47 84 ILE A CA 1
ATOM 646 C C . ILE A 1 84 ? -17.345 10.890 11.532 1.00 62.47 84 ILE A C 1
ATOM 648 O O . ILE A 1 84 ? -16.994 9.944 12.231 1.00 62.47 84 ILE A O 1
ATOM 652 N N . CYS A 1 85 ? -16.498 11.515 10.719 1.00 69.81 85 CYS A N 1
ATOM 653 C CA . CYS A 1 85 ? -15.103 11.156 10.549 1.00 69.81 85 CYS A CA 1
ATOM 654 C C . CYS A 1 85 ? -14.253 11.822 11.634 1.00 69.81 85 CYS A C 1
ATOM 656 O O . CYS A 1 85 ? -14.289 13.037 11.834 1.00 69.81 85 CYS A O 1
ATOM 658 N N . LYS A 1 86 ? -13.451 11.020 12.334 1.00 73.69 86 LYS A N 1
ATOM 659 C CA . LYS A 1 86 ? -12.437 11.496 13.278 1.00 73.69 86 LYS A CA 1
ATOM 660 C C . LYS A 1 86 ? -11.066 11.050 12.788 1.00 73.69 86 LYS A C 1
ATOM 662 O O . LYS A 1 86 ? -10.835 9.860 12.596 1.00 73.69 86 LYS A O 1
ATOM 667 N N . SER A 1 87 ? -10.163 12.005 12.573 1.00 75.06 87 SER A N 1
ATOM 668 C CA . SER A 1 87 ? -8.789 11.727 12.150 1.00 75.06 87 SER A CA 1
ATOM 669 C C . SER A 1 87 ? -7.947 11.178 13.290 1.00 75.06 87 SER A C 1
ATOM 671 O O . SER A 1 87 ? -7.996 11.701 14.401 1.00 75.06 87 SER A O 1
ATOM 673 N N . ILE A 1 88 ? -7.136 10.171 12.977 1.00 75.81 88 ILE A N 1
ATOM 674 C CA . ILE A 1 88 ? -6.139 9.589 13.874 1.00 75.81 88 ILE A CA 1
ATOM 675 C C . ILE A 1 88 ? -4.767 10.070 13.404 1.00 75.81 88 ILE A C 1
ATOM 677 O O . ILE A 1 88 ? -4.367 9.802 12.266 1.00 75.81 88 ILE A O 1
ATOM 681 N N . SER A 1 89 ? -4.054 10.802 14.254 1.00 79.88 89 SER A N 1
ATOM 682 C CA . SER A 1 89 ? -2.739 11.347 13.924 1.00 79.88 89 SER A CA 1
ATOM 683 C C . SER A 1 89 ? -1.641 10.322 14.189 1.00 79.88 89 SER A C 1
ATOM 685 O O . SER A 1 89 ? -1.730 9.504 15.105 1.00 79.88 89 SER A O 1
ATOM 687 N N . LEU A 1 90 ? -0.539 10.417 13.443 1.00 77.44 90 LEU A N 1
ATOM 688 C CA . LEU A 1 90 ? 0.642 9.566 13.639 1.00 77.44 90 LEU A CA 1
ATOM 689 C C . LEU A 1 90 ? 1.212 9.654 15.068 1.00 77.44 90 LEU A C 1
ATOM 691 O O . LEU A 1 90 ? 1.795 8.698 15.569 1.00 77.44 90 LEU A O 1
ATOM 695 N N . THR A 1 91 ? 1.071 10.816 15.709 1.00 80.25 91 THR A N 1
ATOM 696 C CA . THR A 1 91 ? 1.629 11.121 17.035 1.00 80.25 91 THR A CA 1
ATOM 697 C C . THR A 1 91 ? 0.674 10.835 18.188 1.00 80.25 91 THR A C 1
ATOM 699 O O . THR A 1 91 ? 1.046 11.058 19.340 1.00 80.25 91 THR A O 1
ATOM 702 N N . ASP A 1 92 ? -0.550 10.394 17.903 1.00 81.56 92 ASP A N 1
ATOM 703 C CA . ASP A 1 92 ? -1.513 10.102 18.956 1.00 81.56 92 ASP A CA 1
ATOM 704 C C . ASP A 1 92 ? -1.101 8.830 19.708 1.00 81.56 92 ASP A C 1
ATOM 706 O O . ASP A 1 92 ? -0.737 7.815 19.114 1.00 81.56 92 ASP A O 1
ATOM 710 N N . SER A 1 93 ? -1.165 8.867 21.041 1.00 81.62 93 SER A N 1
ATOM 711 C CA . SER A 1 93 ? -0.699 7.760 21.891 1.00 81.62 93 SER A CA 1
ATOM 712 C C . SER A 1 93 ? -1.526 6.480 21.746 1.00 81.62 93 SER A C 1
ATOM 714 O O . SER A 1 93 ? -1.070 5.413 22.146 1.00 81.62 93 SER A O 1
ATOM 716 N N . PHE A 1 94 ? -2.746 6.594 21.219 1.00 81.81 94 PHE A N 1
ATOM 717 C CA . PHE A 1 94 ? -3.655 5.477 20.974 1.00 81.81 94 PHE A CA 1
ATOM 718 C C . PHE A 1 94 ? -3.542 4.916 19.549 1.00 81.81 94 PHE A C 1
ATOM 720 O O . PHE A 1 94 ? -4.205 3.928 19.237 1.00 81.81 94 PHE A O 1
ATOM 727 N N . THR A 1 95 ? -2.725 5.522 18.676 1.00 83.44 95 THR A N 1
ATOM 728 C CA . THR A 1 95 ? -2.557 5.061 17.295 1.00 83.44 95 THR A CA 1
ATOM 729 C C . THR A 1 95 ? -1.826 3.726 17.282 1.00 83.44 95 THR A C 1
ATOM 731 O O . THR A 1 95 ? -0.670 3.654 17.711 1.00 83.44 95 THR A O 1
ATOM 734 N N . PRO A 1 96 ? -2.446 2.657 16.758 1.00 85.69 96 PRO A N 1
ATOM 735 C CA . PRO A 1 96 ? -1.776 1.375 16.676 1.00 85.69 96 PRO A CA 1
ATOM 736 C C . PRO A 1 96 ? -0.565 1.446 15.745 1.00 85.69 96 PRO A C 1
ATOM 738 O O . PRO A 1 96 ? -0.620 2.126 14.710 1.00 85.69 96 PRO A O 1
ATOM 741 N N . PRO A 1 97 ? 0.516 0.717 16.059 1.00 87.88 97 PRO A N 1
ATOM 742 C CA . PRO A 1 97 ? 1.738 0.748 15.267 1.00 87.88 97 PRO A CA 1
ATOM 743 C C . PRO A 1 97 ? 1.499 0.333 13.812 1.00 87.88 97 PRO A C 1
ATOM 745 O O . PRO A 1 97 ? 2.148 0.877 12.922 1.00 87.88 97 PRO A O 1
ATOM 748 N N . GLU A 1 98 ? 0.549 -0.570 13.543 1.00 87.56 98 GLU A N 1
ATOM 749 C CA . GLU A 1 98 ? 0.212 -0.983 12.181 1.00 87.56 98 GLU A CA 1
ATOM 750 C C . GLU A 1 98 ? -0.400 0.157 11.354 1.00 87.56 98 GLU A C 1
ATOM 752 O O . GLU A 1 98 ? -0.064 0.310 10.180 1.00 87.56 98 GLU A O 1
ATOM 757 N N . ILE A 1 99 ? -1.237 1.003 11.965 1.00 86.69 99 ILE A N 1
ATOM 758 C CA . ILE A 1 99 ? -1.875 2.144 11.292 1.00 86.69 99 ILE A CA 1
ATOM 759 C C . ILE A 1 99 ? -0.865 3.278 11.107 1.00 86.69 99 ILE A C 1
ATOM 761 O O . ILE A 1 99 ? -0.801 3.877 10.034 1.00 86.69 99 ILE A O 1
ATOM 765 N N . ALA A 1 100 ? -0.018 3.530 12.109 1.00 88.50 100 ALA A N 1
ATOM 766 C CA . ALA A 1 100 ? 1.064 4.504 11.994 1.00 88.50 100 ALA A CA 1
ATOM 767 C C . ALA A 1 100 ? 2.062 4.118 10.887 1.00 88.50 100 ALA A C 1
ATOM 769 O O . ALA A 1 100 ? 2.426 4.944 10.046 1.00 88.50 100 ALA A O 1
ATOM 770 N N . ALA A 1 101 ? 2.462 2.843 10.837 1.00 89.94 101 ALA A N 1
ATOM 771 C CA . ALA A 1 101 ? 3.294 2.320 9.760 1.00 89.94 101 ALA A CA 1
ATOM 772 C C . ALA A 1 101 ? 2.598 2.477 8.403 1.00 89.94 101 ALA A C 1
ATOM 774 O O . ALA A 1 101 ? 3.236 2.921 7.450 1.00 89.94 101 ALA A O 1
ATOM 775 N N . ALA A 1 102 ? 1.296 2.187 8.314 1.00 89.94 102 ALA A N 1
ATOM 776 C CA . ALA A 1 102 ? 0.529 2.360 7.086 1.00 89.94 102 ALA A CA 1
ATOM 777 C C . ALA A 1 102 ? 0.534 3.811 6.581 1.00 89.94 102 ALA A C 1
ATOM 779 O O . ALA A 1 102 ? 0.777 4.018 5.394 1.00 89.94 102 ALA A O 1
ATOM 780 N N . GLN A 1 103 ? 0.357 4.811 7.453 1.00 89.81 103 GLN A N 1
ATOM 781 C CA . GLN A 1 103 ? 0.396 6.231 7.068 1.00 89.81 103 GLN A CA 1
ATOM 782 C C . GLN A 1 103 ? 1.734 6.611 6.417 1.00 89.81 103 GLN A C 1
ATOM 784 O O . GLN A 1 103 ? 1.769 7.240 5.359 1.00 89.81 103 GLN A O 1
ATOM 789 N N . VAL A 1 104 ? 2.851 6.177 7.007 1.00 92.06 104 VAL A N 1
ATOM 790 C CA . VAL A 1 104 ? 4.191 6.474 6.480 1.00 92.06 104 VAL A CA 1
ATOM 791 C C . VAL A 1 104 ? 4.474 5.681 5.203 1.00 92.06 104 VAL A C 1
ATOM 793 O O . VAL A 1 104 ? 4.892 6.251 4.195 1.00 92.06 104 VAL A O 1
ATOM 796 N N . LEU A 1 105 ? 4.240 4.367 5.216 1.00 92.31 105 LEU A N 1
ATOM 797 C CA . LEU A 1 105 ? 4.576 3.490 4.095 1.00 92.31 105 LEU A CA 1
ATOM 798 C C . LEU A 1 105 ? 3.693 3.749 2.867 1.00 92.31 105 LEU A C 1
ATOM 800 O O . LEU A 1 105 ? 4.188 3.624 1.747 1.00 92.31 105 LEU A O 1
ATOM 804 N N . CYS A 1 106 ? 2.440 4.181 3.036 1.00 91.56 106 CYS A N 1
ATOM 805 C CA . CYS A 1 106 ? 1.602 4.621 1.916 1.00 91.56 106 CYS A CA 1
ATOM 806 C C . CYS A 1 106 ? 2.192 5.860 1.224 1.00 91.56 106 CYS A C 1
ATOM 808 O O . CYS A 1 106 ? 2.287 5.892 -0.002 1.00 91.56 106 CYS A O 1
ATOM 810 N N . MET A 1 107 ? 2.673 6.847 1.987 1.00 91.94 107 MET A N 1
ATOM 811 C CA . MET A 1 107 ? 3.329 8.034 1.420 1.00 91.94 107 MET A CA 1
ATOM 812 C C . MET A 1 107 ? 4.625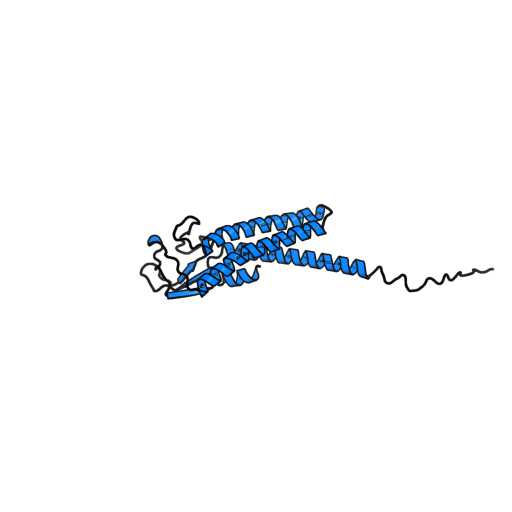 7.679 0.686 1.00 91.94 107 MET A C 1
ATOM 814 O O . MET A 1 107 ? 4.882 8.180 -0.411 1.00 91.94 107 MET A O 1
ATOM 818 N N . VAL A 1 108 ? 5.420 6.763 1.250 1.00 94.31 108 VAL A N 1
ATOM 819 C CA . VAL A 1 108 ? 6.623 6.234 0.589 1.00 94.31 108 VAL A CA 1
ATOM 820 C C . VAL A 1 108 ? 6.256 5.499 -0.703 1.00 94.31 108 VAL A C 1
ATOM 822 O O . VAL A 1 108 ? 6.885 5.735 -1.729 1.00 94.31 108 VAL A O 1
ATOM 825 N N . THR A 1 109 ? 5.211 4.670 -0.689 1.00 94.00 109 THR A N 1
ATOM 826 C CA . THR A 1 109 ? 4.702 3.946 -1.867 1.00 94.00 109 THR A CA 1
ATOM 827 C C . THR A 1 109 ? 4.354 4.914 -2.998 1.00 94.00 109 THR A C 1
ATOM 829 O O . THR A 1 109 ? 4.804 4.730 -4.133 1.00 94.00 109 THR A O 1
ATOM 832 N N . ILE A 1 110 ? 3.617 5.985 -2.685 1.00 94.62 110 ILE A N 1
ATOM 833 C CA . ILE A 1 110 ? 3.262 7.034 -3.647 1.00 94.62 110 ILE A CA 1
ATOM 834 C C . ILE A 1 110 ? 4.536 7.683 -4.206 1.00 94.62 110 ILE A C 1
ATOM 836 O O . ILE A 1 110 ? 4.729 7.697 -5.420 1.00 94.62 110 ILE A O 1
ATOM 840 N N . GLY A 1 111 ? 5.434 8.156 -3.337 1.00 95.62 111 GLY A N 1
ATOM 841 C CA . GLY A 1 111 ? 6.655 8.856 -3.743 1.00 95.62 111 GLY A CA 1
ATOM 842 C C . GLY A 1 111 ? 7.614 8.003 -4.580 1.00 95.62 111 GLY A C 1
ATOM 843 O O . GLY A 1 111 ? 8.056 8.434 -5.645 1.00 95.62 111 GLY A O 1
ATOM 844 N N . VAL A 1 112 ? 7.909 6.776 -4.143 1.00 96.12 112 VAL A N 1
ATOM 845 C CA . VAL A 1 112 ? 8.807 5.852 -4.857 1.00 96.12 112 VAL A CA 1
ATOM 846 C C . VAL A 1 112 ? 8.230 5.484 -6.222 1.00 96.12 112 VAL A C 1
ATOM 848 O O . VAL A 1 112 ? 8.969 5.468 -7.207 1.00 96.12 112 VAL A O 1
ATOM 851 N N . GLY A 1 113 ? 6.914 5.270 -6.318 1.00 95.88 113 GLY A N 1
ATOM 852 C CA . GLY A 1 113 ? 6.281 4.985 -7.602 1.00 95.88 113 GLY A CA 1
ATOM 853 C C . GLY A 1 113 ? 6.335 6.170 -8.567 1.00 95.88 113 GLY A C 1
ATOM 854 O O . GLY A 1 113 ? 6.600 5.968 -9.750 1.00 95.88 113 GLY A O 1
ATOM 855 N N . VAL A 1 114 ? 6.205 7.419 -8.097 1.00 96.38 114 VAL A N 1
ATOM 856 C CA . VAL A 1 114 ? 6.462 8.602 -8.948 1.00 96.38 114 VAL A CA 1
ATOM 857 C C . VAL A 1 114 ? 7.892 8.573 -9.490 1.00 96.38 114 VAL A C 1
ATOM 859 O O . VAL A 1 114 ? 8.096 8.733 -10.692 1.00 96.38 114 VAL A O 1
ATOM 862 N N . VAL A 1 115 ? 8.888 8.311 -8.641 1.00 95.94 115 VAL A N 1
ATOM 863 C CA . VAL A 1 115 ? 10.293 8.234 -9.075 1.00 95.94 115 VAL A CA 1
ATOM 864 C C . VAL A 1 115 ? 10.506 7.101 -10.089 1.00 95.94 115 VAL A C 1
ATOM 866 O O . VAL A 1 115 ? 11.232 7.297 -11.066 1.00 95.94 115 VAL A O 1
ATOM 869 N N . ALA A 1 116 ? 9.847 5.949 -9.917 1.00 94.56 116 ALA A N 1
ATOM 870 C CA . ALA A 1 116 ? 9.877 4.843 -10.878 1.00 94.56 116 ALA A CA 1
ATOM 871 C C . ALA A 1 116 ? 9.350 5.271 -12.257 1.00 94.56 116 ALA A C 1
ATOM 873 O O . ALA A 1 116 ? 10.010 5.042 -13.271 1.00 94.56 116 ALA A O 1
ATOM 874 N N . ASN A 1 117 ? 8.212 5.971 -12.282 1.00 93.69 117 ASN A N 1
ATOM 875 C CA . ASN A 1 117 ? 7.610 6.506 -13.504 1.00 93.69 117 ASN A CA 1
ATOM 876 C C . ASN A 1 117 ? 8.528 7.509 -14.216 1.00 93.69 117 ASN A C 1
ATOM 878 O O . ASN A 1 117 ? 8.713 7.427 -15.429 1.00 93.69 117 ASN A O 1
ATOM 882 N N . LEU A 1 118 ? 9.144 8.436 -13.476 1.00 92.69 118 LEU A N 1
ATOM 883 C CA . LEU A 1 118 ? 10.072 9.411 -14.059 1.00 92.69 118 LEU A CA 1
ATOM 884 C C . LEU A 1 118 ? 11.299 8.718 -14.671 1.00 92.69 118 LEU A C 1
ATOM 886 O O . LEU A 1 118 ? 11.707 9.067 -15.777 1.00 92.69 118 LEU A O 1
ATOM 890 N N . ASN A 1 119 ? 11.850 7.702 -13.996 1.00 89.75 119 ASN A N 1
ATOM 891 C CA . ASN A 1 119 ? 12.951 6.896 -14.537 1.00 89.75 119 ASN A CA 1
ATOM 892 C C . ASN A 1 119 ? 12.548 6.153 -15.814 1.00 89.75 119 ASN A C 1
ATOM 894 O O . ASN A 1 119 ? 13.348 6.058 -16.742 1.00 89.75 119 ASN A O 1
ATOM 898 N N . ALA A 1 120 ? 11.314 5.655 -15.878 1.00 87.56 120 ALA A N 1
ATOM 899 C CA . ALA A 1 120 ? 10.795 4.983 -17.058 1.00 87.56 120 ALA A CA 1
ATOM 900 C C . ALA A 1 120 ? 10.650 5.935 -18.253 1.00 87.56 120 ALA A C 1
ATOM 902 O O . ALA A 1 120 ? 11.063 5.590 -19.354 1.00 87.56 120 ALA A O 1
ATOM 903 N N . ILE A 1 121 ? 10.105 7.135 -18.030 1.00 87.00 121 ILE A N 1
ATOM 904 C CA . ILE A 1 121 ? 9.846 8.128 -19.083 1.00 87.00 121 ILE A CA 1
ATOM 905 C C . ILE A 1 121 ? 11.159 8.715 -19.610 1.00 87.00 121 ILE A C 1
ATOM 907 O O . ILE A 1 121 ? 11.458 8.593 -20.794 1.00 87.00 121 ILE A O 1
ATOM 911 N N . PHE A 1 122 ? 11.981 9.301 -18.734 1.00 84.69 122 PHE A N 1
ATOM 912 C CA . PHE A 1 122 ? 13.241 9.937 -19.146 1.00 84.69 122 PHE A CA 1
ATOM 913 C C . PHE A 1 122 ? 14.322 8.923 -19.527 1.00 84.69 122 PHE A C 1
ATOM 915 O O . PHE A 1 122 ? 15.277 9.241 -20.236 1.00 84.69 122 PHE A O 1
ATOM 922 N N . GLY A 1 123 ? 14.182 7.680 -19.065 1.00 80.62 123 GLY A N 1
ATOM 923 C CA . GLY A 1 123 ? 15.127 6.618 -19.351 1.00 80.62 123 GLY A CA 1
ATOM 924 C C . GLY A 1 123 ? 15.162 6.200 -20.817 1.00 80.62 123 GLY A C 1
ATOM 925 O O . GLY A 1 123 ? 16.213 5.744 -21.275 1.00 80.62 123 GLY A O 1
ATOM 926 N N . VAL A 1 124 ? 14.060 6.387 -21.552 1.00 75.94 124 VAL A N 1
ATOM 927 C CA . VAL A 1 124 ? 13.967 6.079 -22.988 1.00 75.94 124 VAL A CA 1
ATOM 928 C C . VAL A 1 124 ? 14.896 6.976 -23.808 1.00 75.94 124 VAL A C 1
ATOM 930 O O . VAL A 1 124 ? 15.602 6.479 -24.684 1.00 75.94 124 VAL A O 1
ATOM 933 N N . ASP A 1 125 ? 14.987 8.259 -23.460 1.00 76.31 125 ASP A N 1
ATOM 934 C CA . ASP A 1 125 ? 15.774 9.249 -24.208 1.00 76.31 125 ASP A CA 1
ATOM 935 C C . ASP A 1 125 ? 17.285 9.179 -23.911 1.00 76.31 125 ASP A C 1
ATOM 937 O O . ASP A 1 125 ? 18.106 9.739 -24.634 1.00 76.31 125 ASP A O 1
ATOM 941 N N . SER A 1 126 ? 17.680 8.461 -22.856 1.00 76.88 126 SER A N 1
ATOM 942 C CA . SER A 1 126 ? 19.060 8.425 -22.345 1.00 76.88 126 SER A CA 1
ATOM 943 C C . SER A 1 126 ? 20.019 7.472 -23.082 1.00 76.88 126 SER A C 1
ATOM 945 O O . SER A 1 126 ? 21.203 7.401 -22.741 1.00 76.88 126 SER A O 1
ATOM 947 N N . GLY A 1 127 ? 19.519 6.661 -24.024 1.00 75.19 127 GLY A N 1
ATOM 948 C CA . GLY A 1 127 ? 20.289 5.607 -24.705 1.00 75.19 127 GLY A CA 1
ATOM 949 C C . GLY A 1 127 ? 20.643 4.384 -23.837 1.00 75.19 127 GLY A C 1
ATOM 950 O O . GLY A 1 127 ? 21.119 3.380 -24.364 1.00 75.19 127 GLY A O 1
ATOM 951 N N . HIS A 1 128 ? 20.357 4.411 -22.529 1.00 81.12 128 HIS A N 1
ATOM 952 C CA . HIS A 1 128 ? 20.656 3.342 -21.563 1.00 81.12 128 HIS A CA 1
ATOM 953 C C . HIS A 1 128 ? 19.406 2.548 -21.152 1.00 81.12 128 HIS A C 1
ATOM 955 O O . HIS A 1 128 ? 19.197 2.239 -19.979 1.00 81.12 128 HIS A O 1
ATOM 961 N N . LEU A 1 129 ? 18.590 2.178 -22.141 1.00 82.44 129 LEU A N 1
ATOM 962 C CA . LEU A 1 129 ? 17.244 1.621 -21.968 1.00 82.44 129 LEU A CA 1
ATOM 963 C C . LEU A 1 129 ? 17.167 0.450 -20.967 1.00 82.44 129 LEU A C 1
ATOM 965 O O . LEU A 1 129 ? 16.315 0.418 -20.088 1.00 82.44 129 LEU A O 1
ATOM 969 N N . ARG A 1 130 ? 18.088 -0.518 -21.052 1.00 83.75 130 ARG A N 1
ATOM 970 C CA . ARG A 1 130 ? 18.085 -1.685 -20.147 1.00 83.75 130 ARG A CA 1
ATOM 971 C C . ARG A 1 130 ? 18.341 -1.315 -18.689 1.00 83.75 130 ARG A C 1
ATOM 973 O O . ARG A 1 130 ? 17.750 -1.917 -17.799 1.00 83.75 130 ARG A O 1
ATOM 980 N N . LEU A 1 131 ? 19.245 -0.365 -18.451 1.00 86.62 131 LEU A N 1
ATOM 981 C CA . LEU A 1 131 ? 19.591 0.069 -17.101 1.00 86.62 131 LEU A CA 1
ATOM 982 C C . LEU A 1 131 ? 18.427 0.846 -16.487 1.00 86.62 131 LEU A C 1
ATOM 984 O O . LEU A 1 131 ? 18.066 0.603 -15.341 1.00 86.62 131 LEU A O 1
ATOM 988 N N . THR A 1 132 ? 17.803 1.733 -17.259 1.00 88.12 132 THR A N 1
ATOM 989 C CA . THR A 1 132 ? 16.684 2.555 -16.791 1.00 88.12 132 THR A CA 1
ATOM 990 C C . THR A 1 132 ? 15.442 1.714 -16.506 1.00 88.12 132 THR A C 1
ATOM 992 O O . THR A 1 132 ? 14.831 1.895 -15.455 1.00 88.12 132 THR A O 1
ATOM 995 N N . PHE A 1 133 ? 15.135 0.707 -17.335 1.00 88.31 133 PHE A N 1
ATOM 996 C CA . PHE A 1 133 ? 14.095 -0.283 -17.020 1.00 88.31 133 PHE A CA 1
ATOM 997 C C . PHE A 1 133 ? 14.418 -1.115 -15.774 1.00 88.31 133 PHE A C 1
ATOM 999 O O . PHE A 1 133 ? 13.521 -1.378 -14.977 1.00 88.31 133 PHE A O 1
ATOM 1006 N N . ALA A 1 134 ? 15.678 -1.513 -15.567 1.00 90.25 134 ALA A N 1
ATOM 1007 C CA . ALA A 1 134 ? 16.074 -2.257 -14.371 1.00 90.25 134 ALA A CA 1
ATOM 1008 C C . ALA A 1 134 ? 15.918 -1.415 -13.092 1.00 90.25 134 ALA A C 1
ATOM 1010 O O . ALA A 1 134 ? 15.406 -1.912 -12.087 1.00 90.25 134 ALA A O 1
ATOM 1011 N N . ILE A 1 135 ? 16.300 -0.134 -13.136 1.00 92.75 135 ILE A N 1
ATOM 1012 C CA . ILE A 1 135 ? 16.111 0.811 -12.027 1.00 92.75 135 ILE A CA 1
ATOM 1013 C C . ILE A 1 135 ? 14.616 1.024 -11.771 1.00 92.75 135 ILE A C 1
ATOM 1015 O O . ILE A 1 135 ? 14.171 0.868 -10.637 1.00 92.75 135 ILE A O 1
ATOM 1019 N N . ALA A 1 136 ? 13.826 1.317 -12.810 1.00 93.50 136 ALA A N 1
ATOM 1020 C CA . ALA A 1 136 ? 12.383 1.522 -12.682 1.00 93.50 136 ALA A CA 1
ATOM 1021 C C . ALA A 1 136 ? 11.675 0.281 -12.115 1.00 93.50 136 ALA A C 1
ATOM 1023 O O . ALA A 1 136 ? 10.885 0.396 -11.182 1.00 93.50 136 ALA A O 1
ATOM 1024 N N . GLY A 1 137 ? 12.009 -0.914 -12.609 1.00 93.56 137 GLY A N 1
ATOM 1025 C CA . GLY A 1 137 ? 11.492 -2.175 -12.078 1.00 93.56 137 GLY A CA 1
ATOM 1026 C C . GLY A 1 137 ? 11.874 -2.405 -10.614 1.00 93.56 137 GLY A C 1
ATOM 1027 O O . GLY A 1 137 ? 11.028 -2.805 -9.821 1.00 93.56 137 GLY A O 1
ATOM 1028 N N . SER A 1 138 ? 13.113 -2.086 -10.226 1.00 95.44 138 SER A N 1
ATOM 1029 C CA . SER A 1 138 ? 13.557 -2.185 -8.826 1.00 95.44 138 SER A CA 1
ATOM 1030 C C . SER A 1 138 ? 12.793 -1.222 -7.916 1.00 95.44 138 SER A C 1
ATOM 1032 O O . SER A 1 138 ? 12.429 -1.582 -6.798 1.00 95.44 138 SER A O 1
ATOM 1034 N N . LEU A 1 139 ? 12.510 -0.009 -8.401 1.00 96.62 139 LEU A N 1
ATOM 1035 C CA . LEU A 1 139 ? 11.702 0.969 -7.678 1.00 96.62 139 LEU A CA 1
ATOM 1036 C C . LEU A 1 139 ? 10.249 0.504 -7.536 1.00 96.62 139 LEU A C 1
ATOM 1038 O O . LEU A 1 139 ? 9.709 0.608 -6.444 1.00 96.62 139 LEU A O 1
ATOM 1042 N N . TYR A 1 140 ? 9.638 -0.079 -8.574 1.00 96.69 140 TYR A N 1
ATOM 1043 C CA . TYR A 1 140 ? 8.303 -0.679 -8.449 1.00 96.69 140 TYR A CA 1
ATOM 1044 C C . TYR A 1 140 ? 8.278 -1.863 -7.481 1.00 96.69 140 TYR A C 1
ATOM 1046 O O . TYR A 1 140 ? 7.314 -2.022 -6.738 1.00 96.69 140 TYR A O 1
ATOM 1054 N N . TRP A 1 141 ? 9.341 -2.667 -7.435 1.00 95.88 141 TRP A N 1
ATOM 1055 C CA . TRP A 1 141 ? 9.454 -3.749 -6.458 1.00 95.88 141 TRP A CA 1
ATOM 1056 C C . TRP A 1 141 ? 9.526 -3.212 -5.023 1.00 95.88 141 TRP A C 1
ATOM 1058 O O . TRP A 1 141 ? 8.877 -3.738 -4.122 1.00 95.88 141 TRP A O 1
ATOM 1068 N N . LEU A 1 142 ? 10.252 -2.108 -4.816 1.00 96.12 142 LEU A N 1
ATOM 1069 C CA . LEU A 1 142 ? 10.262 -1.392 -3.541 1.00 96.12 142 LEU A CA 1
ATOM 1070 C C . LEU A 1 142 ? 8.885 -0.794 -3.212 1.00 96.12 142 LEU A C 1
ATOM 1072 O O . LEU A 1 142 ? 8.433 -0.920 -2.079 1.00 96.12 142 LEU A O 1
ATOM 1076 N N . THR A 1 143 ? 8.199 -0.192 -4.187 1.00 95.50 143 THR A N 1
ATOM 1077 C CA . THR A 1 143 ? 6.820 0.300 -4.045 1.00 95.50 143 THR A CA 1
ATOM 1078 C C . THR A 1 143 ? 5.879 -0.814 -3.582 1.00 95.50 143 THR A C 1
ATOM 1080 O O . THR A 1 143 ? 5.143 -0.608 -2.621 1.00 95.50 143 THR A O 1
ATOM 1083 N N . ALA A 1 144 ? 5.939 -1.993 -4.206 1.00 95.69 144 ALA A N 1
ATOM 1084 C CA . ALA A 1 144 ? 5.143 -3.157 -3.820 1.00 95.69 144 ALA A CA 1
ATOM 1085 C C . ALA A 1 144 ? 5.485 -3.651 -2.406 1.00 95.69 144 ALA A C 1
ATOM 1087 O O . ALA A 1 144 ? 4.598 -3.900 -1.594 1.00 95.69 144 ALA A O 1
ATOM 1088 N N . ALA A 1 145 ? 6.771 -3.730 -2.053 1.00 95.56 145 ALA A N 1
ATOM 1089 C CA . ALA A 1 145 ? 7.176 -4.095 -0.698 1.00 95.56 145 ALA A CA 1
ATOM 1090 C C . ALA A 1 145 ? 6.635 -3.097 0.345 1.00 95.56 145 ALA A C 1
ATOM 1092 O O . ALA A 1 145 ? 6.106 -3.504 1.381 1.00 95.56 145 ALA A O 1
ATOM 1093 N N . CYS A 1 146 ? 6.717 -1.794 0.062 1.00 94.56 146 CYS A N 1
ATOM 1094 C CA . CYS A 1 146 ? 6.190 -0.749 0.936 1.00 94.56 146 CYS A CA 1
ATOM 1095 C C . CYS A 1 146 ? 4.662 -0.797 1.071 1.00 94.56 146 CYS A C 1
ATOM 1097 O O . CYS A 1 146 ? 4.170 -0.521 2.162 1.00 94.56 146 CYS A O 1
ATOM 1099 N N . SER A 1 147 ? 3.911 -1.163 0.028 1.00 94.00 147 SER A N 1
ATOM 1100 C CA . SER A 1 147 ? 2.449 -1.280 0.116 1.00 94.00 147 SER A CA 1
ATOM 1101 C C . SER A 1 147 ? 2.002 -2.564 0.821 1.00 94.00 147 SER A C 1
ATOM 1103 O O . SER A 1 147 ? 1.048 -2.536 1.597 1.00 94.00 147 SER A O 1
ATOM 1105 N N . LEU A 1 148 ? 2.706 -3.682 0.620 1.00 94.69 148 LEU A N 1
ATOM 1106 C CA . LEU A 1 148 ? 2.336 -4.984 1.181 1.00 94.69 148 LEU A CA 1
ATOM 1107 C C . LEU A 1 148 ? 2.597 -5.098 2.687 1.00 94.69 148 LEU A C 1
ATOM 1109 O O . LEU A 1 148 ? 1.814 -5.733 3.391 1.00 94.69 148 LEU A O 1
ATOM 1113 N N . VAL A 1 149 ? 3.666 -4.483 3.205 1.00 95.00 149 VAL A N 1
ATOM 1114 C CA . VAL A 1 149 ? 3.989 -4.513 4.644 1.00 95.00 149 VAL A CA 1
ATOM 1115 C C . VAL A 1 149 ? 2.810 -4.062 5.526 1.00 95.00 149 VAL A C 1
ATOM 1117 O O . VAL A 1 149 ? 2.401 -4.848 6.383 1.00 95.00 149 VAL A O 1
ATOM 1120 N N . PRO A 1 150 ? 2.218 -2.863 5.351 1.00 92.31 150 PRO A N 1
ATOM 1121 C CA . PRO A 1 150 ? 1.096 -2.428 6.179 1.00 92.31 150 PRO A CA 1
ATOM 1122 C C . PRO A 1 150 ? -0.181 -3.233 5.913 1.00 92.31 150 PRO A C 1
ATOM 1124 O O . PRO A 1 150 ? -0.954 -3.454 6.841 1.00 92.31 150 PRO A O 1
ATOM 1127 N N . VAL A 1 151 ? -0.391 -3.723 4.686 1.00 93.12 151 VAL A N 1
ATOM 1128 C CA . VAL A 1 151 ? -1.540 -4.576 4.333 1.00 93.12 151 VAL A CA 1
ATOM 1129 C C . VAL A 1 151 ? -1.497 -5.889 5.115 1.00 93.12 151 VAL A C 1
ATOM 1131 O O . VAL A 1 151 ? -2.463 -6.234 5.799 1.00 93.12 151 VAL A O 1
ATOM 1134 N N . PHE A 1 152 ? -0.368 -6.601 5.081 1.00 94.56 152 PHE A N 1
ATOM 1135 C CA . PHE A 1 152 ? -0.212 -7.855 5.816 1.00 94.56 152 PHE A CA 1
ATOM 1136 C C . PHE A 1 152 ? -0.177 -7.645 7.326 1.00 94.56 152 PHE A C 1
ATOM 1138 O O . PHE A 1 152 ? -0.743 -8.452 8.062 1.00 94.56 152 PHE A O 1
ATOM 1145 N N . TRP A 1 153 ? 0.438 -6.559 7.799 1.00 94.00 153 TRP A N 1
ATOM 1146 C CA . TRP A 1 153 ? 0.448 -6.248 9.224 1.00 94.00 153 TRP A CA 1
ATOM 1147 C C . TRP A 1 153 ? -0.970 -5.968 9.732 1.00 94.00 153 TRP A C 1
ATOM 1149 O O . TRP A 1 153 ? -1.397 -6.594 10.699 1.00 94.00 153 TRP A O 1
ATOM 1159 N N . ASN A 1 154 ? -1.746 -5.128 9.039 1.00 92.69 154 ASN A N 1
ATOM 1160 C CA . ASN A 1 154 ? -3.138 -4.872 9.404 1.00 92.69 154 ASN A CA 1
ATOM 1161 C C . ASN A 1 154 ? -3.984 -6.154 9.355 1.00 92.69 154 ASN A C 1
ATOM 1163 O O . ASN A 1 154 ? -4.742 -6.425 10.285 1.00 92.69 154 ASN A O 1
ATOM 1167 N N . MET A 1 155 ? -3.817 -6.984 8.319 1.00 91.69 155 MET A N 1
ATOM 1168 C CA . MET A 1 155 ? -4.497 -8.280 8.227 1.00 91.69 155 MET A CA 1
ATOM 1169 C C . MET A 1 155 ? -4.166 -9.182 9.424 1.00 91.69 155 MET A C 1
ATOM 1171 O O . MET A 1 155 ? -5.069 -9.764 10.024 1.00 91.69 155 MET A O 1
ATOM 1175 N N . ASN A 1 156 ? -2.892 -9.261 9.812 1.00 94.00 156 ASN A N 1
ATOM 1176 C CA . ASN A 1 156 ? -2.463 -10.021 10.981 1.00 94.00 156 ASN A CA 1
ATOM 1177 C C . ASN A 1 156 ? -3.072 -9.467 12.278 1.00 94.00 156 ASN A C 1
ATOM 1179 O O . ASN A 1 156 ? -3.529 -10.247 13.108 1.00 94.00 156 ASN A O 1
ATOM 1183 N N . SER A 1 157 ? -3.139 -8.142 12.442 1.00 91.50 157 SER A N 1
ATOM 1184 C CA . SER A 1 157 ? -3.770 -7.509 13.607 1.00 91.50 157 SER A CA 1
ATOM 1185 C C . SER A 1 157 ? -5.257 -7.851 13.725 1.00 91.50 157 SER A C 1
ATOM 1187 O O . SER A 1 157 ? -5.731 -8.129 14.827 1.00 91.50 157 SER A O 1
ATOM 1189 N N . VAL A 1 158 ? -5.985 -7.896 12.603 1.00 89.94 158 VAL A N 1
ATOM 1190 C CA . VAL A 1 158 ? -7.399 -8.310 12.574 1.00 89.94 158 VAL A CA 1
ATOM 1191 C C . VAL A 1 158 ? -7.551 -9.783 12.944 1.00 89.94 158 VAL A C 1
ATOM 1193 O O . VAL A 1 158 ? -8.361 -10.118 13.802 1.00 89.94 158 VAL A O 1
ATOM 1196 N N . VAL A 1 159 ? -6.752 -10.668 12.339 1.00 90.00 159 VAL A N 1
ATOM 1197 C CA . VAL A 1 159 ? -6.799 -12.115 12.616 1.00 90.00 159 VAL A CA 1
ATOM 1198 C C . VAL A 1 159 ? -6.413 -12.424 14.068 1.00 90.00 159 VAL A C 1
ATOM 1200 O O . VAL A 1 159 ? -6.972 -13.335 14.677 1.00 90.00 159 VAL A O 1
ATOM 1203 N N . ALA A 1 160 ? -5.504 -11.639 14.649 1.00 90.94 160 ALA A N 1
ATOM 1204 C CA . ALA A 1 160 ? -5.108 -11.730 16.051 1.00 90.94 160 ALA A CA 1
ATOM 1205 C C . ALA A 1 160 ? -6.086 -11.037 17.025 1.00 90.94 160 ALA A C 1
ATOM 1207 O O . ALA A 1 160 ? -5.843 -11.062 18.230 1.00 90.94 160 ALA A O 1
ATOM 1208 N N . ASN A 1 161 ? -7.184 -10.445 16.537 1.00 88.69 161 ASN A N 1
ATOM 1209 C CA . ASN A 1 161 ? -8.173 -9.700 17.327 1.00 88.69 161 ASN A CA 1
ATOM 1210 C C . ASN A 1 161 ? -7.571 -8.563 18.174 1.00 88.69 161 ASN A C 1
ATOM 1212 O O . ASN A 1 161 ? -8.038 -8.294 19.281 1.00 88.69 161 ASN A O 1
ATOM 1216 N N . LEU A 1 162 ? -6.539 -7.884 17.665 1.00 86.44 162 LEU A N 1
ATOM 1217 C CA . LEU A 1 162 ? -5.953 -6.734 18.353 1.00 86.44 162 LEU A CA 1
ATOM 1218 C C . LEU A 1 162 ? -6.946 -5.569 18.379 1.00 86.44 162 LEU A C 1
ATOM 1220 O O . LEU A 1 162 ? -7.578 -5.250 17.369 1.00 86.44 162 LEU A O 1
ATOM 1224 N N . THR A 1 163 ? -7.096 -4.937 19.539 1.00 84.19 163 THR A N 1
ATOM 1225 C CA . THR A 1 163 ? -8.018 -3.816 19.741 1.00 84.19 163 THR A CA 1
ATOM 1226 C C . THR A 1 163 ? -7.276 -2.481 19.760 1.00 84.19 163 THR A C 1
ATOM 1228 O O . THR A 1 163 ? -6.103 -2.412 20.123 1.00 84.19 163 THR A O 1
ATOM 1231 N N . ILE A 1 164 ? -7.965 -1.412 19.365 1.00 82.81 164 ILE A N 1
ATOM 1232 C CA . ILE A 1 164 ? -7.553 -0.027 19.598 1.00 82.81 164 ILE A CA 1
ATOM 1233 C C . ILE A 1 164 ? -8.294 0.494 20.826 1.00 82.81 164 ILE A C 1
ATOM 1235 O O . ILE A 1 164 ? -9.520 0.411 20.878 1.00 82.81 164 ILE A O 1
ATOM 1239 N N . ASP A 1 165 ? -7.564 1.083 21.768 1.00 83.69 165 ASP A N 1
ATOM 1240 C CA . ASP A 1 165 ? -8.168 1.824 22.872 1.00 83.69 165 ASP A CA 1
ATOM 1241 C C . ASP A 1 165 ? -8.443 3.272 22.444 1.00 83.69 165 ASP A C 1
ATOM 1243 O O . ASP A 1 165 ? -7.599 4.160 22.574 1.00 83.69 165 ASP A O 1
ATOM 1247 N N . PHE A 1 166 ? -9.606 3.494 21.830 1.00 80.38 166 PH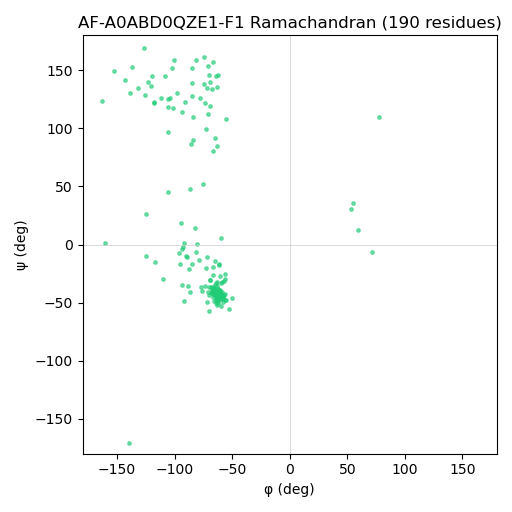E A N 1
ATOM 1248 C CA . PHE A 1 166 ? -10.007 4.824 21.380 1.00 80.38 166 PHE A CA 1
ATOM 1249 C C . PHE A 1 166 ? -10.309 5.744 22.570 1.00 80.38 166 PHE A C 1
ATOM 1251 O O . PHE A 1 166 ? -10.964 5.322 23.525 1.00 80.38 166 PHE A O 1
ATOM 1258 N N . PRO A 1 167 ? -9.909 7.026 22.513 1.00 81.38 167 PRO A N 1
ATOM 1259 C CA . PRO A 1 167 ? -10.283 7.970 23.550 1.00 81.38 167 PRO A CA 1
ATOM 1260 C C . PRO A 1 167 ? -11.804 8.224 23.543 1.00 81.38 167 PRO A C 1
ATOM 1262 O O . PRO A 1 1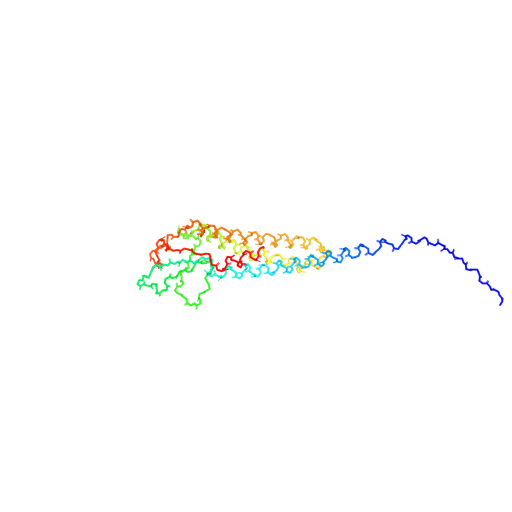67 ? -12.456 8.082 22.502 1.00 81.38 167 PRO A O 1
ATOM 1265 N N . PRO A 1 168 ? -12.383 8.665 24.677 1.00 77.56 168 PRO A N 1
ATOM 1266 C CA . PRO A 1 168 ? -13.833 8.833 24.833 1.00 77.56 168 PRO A CA 1
ATOM 1267 C C . PRO A 1 168 ? -14.488 9.750 23.789 1.00 77.56 168 PRO A C 1
ATOM 1269 O O . PRO A 1 168 ? -15.663 9.581 23.472 1.00 77.56 168 PRO A O 1
ATOM 1272 N N . ASP A 1 169 ? -13.722 10.683 23.216 1.00 76.62 169 ASP A N 1
ATOM 1273 C CA . ASP A 1 169 ? -14.169 11.642 22.196 1.00 76.62 169 ASP A CA 1
ATOM 1274 C C . ASP A 1 169 ? -14.590 10.992 20.863 1.00 76.62 169 ASP A C 1
ATOM 1276 O O . ASP A 1 169 ? -15.208 11.648 20.017 1.00 76.62 169 ASP A O 1
ATOM 1280 N N . PHE A 1 170 ? -14.242 9.718 20.657 1.00 73.00 170 PHE A N 1
ATOM 1281 C CA . PHE A 1 170 ? -14.630 8.934 19.483 1.00 73.00 170 PHE A CA 1
ATOM 1282 C C . PHE A 1 170 ? -15.969 8.212 19.676 1.00 73.00 170 PHE A C 1
ATOM 1284 O O . PHE A 1 170 ? -16.515 7.705 18.702 1.00 73.00 170 PHE A O 1
ATOM 1291 N N . TYR A 1 171 ? -16.510 8.171 20.903 1.00 74.19 171 TYR A N 1
ATOM 1292 C CA . TYR A 1 171 ? -17.745 7.448 21.243 1.00 74.19 171 TYR A CA 1
ATOM 1293 C C . TYR A 1 171 ? -17.734 5.966 20.809 1.00 74.19 171 TYR A C 1
ATOM 1295 O O . TYR A 1 171 ? -18.777 5.390 20.499 1.00 74.19 171 TYR A O 1
ATOM 1303 N N . LEU A 1 172 ? -16.547 5.349 20.788 1.00 74.75 172 LEU A N 1
ATOM 1304 C CA . LEU A 1 172 ? -16.331 3.938 20.467 1.00 74.75 172 LEU A CA 1
ATOM 1305 C C . LEU A 1 172 ? -15.944 3.165 21.737 1.00 74.75 172 LEU A C 1
ATOM 1307 O O . LEU A 1 172 ? -15.257 3.715 22.598 1.00 74.75 172 LEU A O 1
ATOM 1311 N N . PRO A 1 173 ? -16.367 1.896 21.883 1.00 77.00 173 PRO A N 1
ATOM 1312 C CA . PRO A 1 173 ? -15.910 1.061 22.987 1.00 77.00 173 PRO A CA 1
ATOM 1313 C C . PRO A 1 173 ? -14.437 0.667 22.799 1.00 77.00 173 PRO A C 1
ATOM 1315 O O . PRO A 1 173 ? -13.971 0.519 21.670 1.00 77.00 173 PRO A O 1
ATOM 1318 N N . SER A 1 174 ? -13.729 0.396 23.901 1.00 75.75 174 SER A N 1
ATOM 1319 C CA . SER A 1 174 ? -12.325 -0.059 23.880 1.00 75.75 174 SER A CA 1
ATOM 1320 C C . SER A 1 174 ? -12.110 -1.402 23.162 1.00 75.75 174 SER A C 1
ATOM 1322 O O . SER A 1 174 ? -10.980 -1.758 22.832 1.00 75.75 174 SER A O 1
ATOM 1324 N N . ALA A 1 175 ? -13.176 -2.176 22.934 1.00 79.81 175 ALA A N 1
ATOM 1325 C CA . ALA A 1 175 ? -13.126 -3.427 22.189 1.00 79.81 175 ALA A CA 1
ATOM 1326 C C . ALA A 1 175 ? -14.388 -3.614 21.326 1.00 79.81 175 ALA A C 1
ATOM 1328 O O . ALA A 1 175 ? -15.491 -3.294 21.778 1.00 79.81 175 ALA A O 1
ATOM 1329 N N . PRO A 1 176 ? -14.249 -4.159 20.106 1.00 83.75 176 PRO A N 1
ATOM 1330 C CA . PRO A 1 176 ? -15.375 -4.497 19.250 1.00 83.75 176 PRO A CA 1
ATOM 1331 C C . PRO A 1 176 ? -15.974 -5.851 19.642 1.00 83.75 176 PRO A C 1
ATOM 1333 O O . PRO A 1 176 ? -15.298 -6.715 20.199 1.00 83.75 176 PRO A O 1
ATOM 1336 N N . VAL A 1 177 ? -17.230 -6.072 19.257 1.00 84.94 177 VAL A N 1
ATOM 1337 C CA . VAL A 1 177 ? -17.901 -7.379 19.368 1.00 84.94 177 VAL A CA 1
ATOM 1338 C C . VAL A 1 177 ? -17.264 -8.386 18.409 1.00 84.94 177 VAL A C 1
ATOM 1340 O O . VAL A 1 177 ? -17.095 -9.561 18.731 1.00 84.94 177 VAL A O 1
ATOM 1343 N N . LYS A 1 178 ? -16.903 -7.915 17.212 1.00 85.50 178 LYS A N 1
ATOM 1344 C CA . LYS A 1 178 ? -16.255 -8.697 16.159 1.00 85.50 178 LYS A CA 1
ATOM 1345 C C . LYS A 1 178 ? -15.410 -7.785 15.272 1.00 85.50 178 LYS A C 1
ATOM 1347 O O . LYS A 1 178 ? -15.758 -6.622 15.073 1.00 85.50 178 LYS A O 1
ATOM 1352 N N . GLN A 1 179 ? -14.330 -8.327 14.716 1.00 87.69 179 GLN A N 1
ATOM 1353 C CA . GLN A 1 179 ? -13.510 -7.653 13.710 1.00 87.69 179 GLN A CA 1
ATOM 1354 C C . GLN A 1 179 ? -13.486 -8.447 12.412 1.00 87.69 179 GLN A C 1
ATOM 1356 O O . GLN A 1 179 ? -13.475 -9.679 12.430 1.00 87.69 179 GLN A O 1
ATOM 1361 N N . GLU A 1 180 ? -13.451 -7.736 11.290 1.00 89.38 180 GLU A N 1
ATOM 1362 C CA . GLU A 1 180 ? -13.295 -8.329 9.967 1.00 89.38 180 GLU A CA 1
ATOM 1363 C C . GLU A 1 180 ? -12.314 -7.544 9.100 1.00 89.38 180 GLU A C 1
ATOM 1365 O O . GLU A 1 180 ? -12.101 -6.337 9.260 1.00 89.38 180 GLU A O 1
ATOM 1370 N N . VAL A 1 181 ? -11.696 -8.274 8.172 1.00 89.69 181 VAL A N 1
ATOM 1371 C CA . VAL A 1 181 ? -10.798 -7.712 7.168 1.00 89.69 181 VAL A CA 1
ATOM 1372 C C . VAL A 1 181 ? -11.651 -6.980 6.140 1.00 89.69 181 VAL A C 1
ATOM 1374 O O . VAL A 1 181 ? -12.533 -7.582 5.527 1.00 89.69 181 VAL A O 1
ATOM 1377 N N . GLY A 1 182 ? -11.399 -5.686 5.958 1.00 88.19 182 GLY A N 1
ATOM 1378 C CA . GLY A 1 182 ? -12.125 -4.892 4.976 1.00 88.19 182 GLY A CA 1
ATOM 1379 C C . GLY A 1 182 ? -11.687 -5.191 3.541 1.00 88.19 182 GLY A C 1
ATOM 1380 O O . GLY A 1 182 ? -10.604 -5.733 3.292 1.00 88.19 182 GLY A O 1
ATOM 1381 N N . SER A 1 183 ? -12.524 -4.814 2.571 1.00 88.12 183 SER A N 1
ATOM 1382 C CA . SER A 1 183 ? -12.249 -5.062 1.148 1.00 88.12 183 SER A CA 1
ATOM 1383 C C . SER A 1 183 ? -10.955 -4.393 0.666 1.00 88.12 183 SER A C 1
ATOM 1385 O O . SER A 1 183 ? -10.330 -4.897 -0.269 1.00 88.12 183 SER A O 1
ATOM 1387 N N . GLY A 1 184 ? -10.526 -3.295 1.300 1.00 86.38 184 GLY A N 1
ATOM 1388 C CA . GLY A 1 184 ? -9.290 -2.592 0.951 1.00 86.38 184 GLY A CA 1
ATOM 1389 C C . GLY A 1 184 ? -8.043 -3.472 1.071 1.00 86.38 184 GLY A C 1
ATOM 1390 O O . GLY A 1 184 ? -7.138 -3.366 0.249 1.00 86.38 184 GLY A O 1
ATOM 1391 N N . ILE A 1 185 ? -8.022 -4.417 2.018 1.00 89.56 185 ILE A N 1
ATOM 1392 C CA . ILE A 1 185 ? -6.896 -5.347 2.208 1.00 89.56 185 ILE A CA 1
ATOM 1393 C C . ILE A 1 185 ? -6.783 -6.331 1.045 1.00 89.56 185 ILE A C 1
ATOM 1395 O O . ILE A 1 185 ? -5.683 -6.571 0.553 1.00 89.56 185 ILE A O 1
ATOM 1399 N N . GLY A 1 186 ? -7.910 -6.859 0.557 1.00 89.94 186 GLY A N 1
ATOM 1400 C CA . GLY A 1 186 ? -7.916 -7.746 -0.609 1.00 89.94 186 GLY A CA 1
ATOM 1401 C C . GLY A 1 186 ? -7.395 -7.047 -1.868 1.00 89.94 186 GLY A C 1
ATOM 1402 O O . GLY A 1 186 ? -6.579 -7.607 -2.598 1.00 89.94 186 GLY A O 1
ATOM 1403 N N . ILE A 1 187 ? -7.807 -5.794 -2.078 1.00 90.88 187 ILE A N 1
ATOM 1404 C CA . ILE A 1 187 ? -7.323 -4.960 -3.186 1.00 90.88 187 ILE A CA 1
ATOM 1405 C C . ILE A 1 187 ? -5.824 -4.657 -3.004 1.00 90.88 187 ILE A C 1
ATOM 1407 O O . ILE A 1 187 ? -5.067 -4.708 -3.971 1.00 90.88 187 ILE A O 1
ATOM 1411 N N . GLY A 1 188 ? -5.374 -4.417 -1.766 1.00 91.06 188 GLY A N 1
ATOM 1412 C CA . GLY A 1 188 ? -3.966 -4.193 -1.417 1.00 91.06 188 GLY A CA 1
ATOM 1413 C C . GLY A 1 188 ? -3.054 -5.358 -1.734 1.00 91.06 188 GLY A C 1
ATOM 1414 O O . GLY A 1 188 ? -2.003 -5.150 -2.337 1.00 91.06 188 GLY A O 1
ATOM 1415 N N . ILE A 1 189 ? -3.483 -6.580 -1.431 1.00 93.06 189 ILE A N 1
ATOM 1416 C CA . ILE A 1 189 ? -2.735 -7.784 -1.806 1.00 93.06 189 ILE A CA 1
ATOM 1417 C C . ILE A 1 189 ? -2.595 -7.877 -3.330 1.00 93.06 189 ILE A C 1
ATOM 1419 O O . ILE A 1 189 ? -1.525 -8.213 -3.818 1.00 93.06 189 ILE A O 1
ATOM 1423 N N . GLY A 1 190 ? -3.643 -7.534 -4.084 1.00 91.50 190 GLY A N 1
ATOM 1424 C CA . GLY A 1 190 ? -3.599 -7.534 -5.550 1.00 91.50 190 GLY A CA 1
ATOM 1425 C C . GLY A 1 190 ? -2.771 -6.404 -6.175 1.00 91.50 190 GLY A C 1
ATOM 1426 O O . GLY A 1 190 ? -2.540 -6.432 -7.382 1.00 91.50 190 GLY A O 1
ATOM 1427 N N . SER A 1 191 ? -2.356 -5.405 -5.389 1.00 90.62 191 SER A N 1
ATOM 1428 C CA . SER A 1 191 ? -1.568 -4.261 -5.870 1.00 90.62 191 SER A CA 1
ATOM 1429 C C . SER A 1 191 ? -0.054 -4.495 -5.873 1.00 90.62 191 SER A C 1
ATOM 1431 O O . SER A 1 191 ? 0.656 -3.765 -6.569 1.00 90.62 191 SER A O 1
ATOM 1433 N N . GLY A 1 192 ? 0.427 -5.456 -5.075 1.00 81.12 192 GLY A N 1
ATOM 1434 C CA . GLY A 1 192 ? 1.848 -5.759 -4.880 1.00 81.12 192 GLY A CA 1
ATOM 1435 C C . GLY A 1 192 ? 2.344 -6.983 -5.637 1.00 81.12 192 GLY A C 1
ATOM 1436 O O . GLY A 1 192 ? 1.512 -7.748 -6.172 1.00 81.12 192 GLY A O 1
#

Radius of gyration: 27.89 Å; Cα contacts (8 Å, |Δi|>4): 237; chains: 1; bounding box: 58×38×105 Å

Nearest PDB structures (foldseek):
  6ake-assembly2_C  TM=7.731E-01  e=5.581E-06  Mus musculus
  6akf-assembly1_A  TM=7.036E-01  e=5.278E-06  Mus musculus
  5b2g-assembly2_C  TM=7.579E-01  e=4.655E-05  Tequatrovirus T4
  5b2g-assembly4_G  TM=7.636E-01  e=4.164E-05  Tequatrovirus T4
  8piv-assembly1_G  TM=5.597E-01  e=1.613E-01  Rattus norvegicus

Organism: Cirrhinus mrigala (NCBI:txid683832)

Solvent-accessible surface area (backbone atoms only — not comparable to full-atom values): 10866 Å² total; per-residue (Å²): 140,79,86,85,82,85,80,81,76,85,72,72,89,75,83,79,66,77,73,63,61,60,56,53,52,52,50,53,52,52,55,50,54,50,52,50,50,54,51,41,52,52,19,45,52,47,43,49,54,45,40,51,34,40,41,42,31,36,32,34,39,76,81,46,102,83,46,93,71,33,64,46,70,45,50,61,34,83,70,91,77,88,70,99,78,78,89,81,52,80,84,42,92,56,53,50,68,48,54,41,47,30,48,53,29,42,53,48,22,47,53,39,34,51,53,17,50,51,36,48,61,59,20,61,80,66,80,45,48,72,60,26,49,52,52,19,51,51,30,33,52,49,20,26,54,37,45,37,52,32,41,54,46,44,49,50,38,45,76,68,66,64,68,55,58,55,58,76,92,71,76,50,67,56,59,62,82,42,68,43,79,20,68,40,38,63,54,38,60,72,21,79

Sequence (192 aa):
MTAIPEEEIFAPSWCRVSAVLPMAYLAQSVHLQFAGLVLGFVGWIIASSISGMNDWRIWYVDNQTVVTGGLAWVGVHILDSTEICKSISLTDSFTPPEIAAAQVLCMVTIGVGVVANLNAIFGVDSGHLRLTFAIAGSLYWLTAACSLVPVFWNMNSVVANLTIDFPPDFYLPSAPVKQEVGSGIGIGIGSG

pLDDT: mean 78.76, std 16.96, range [35.78, 96.69]